Protein AF-0000000084787416 (afdb_homodimer)

Radius of gyration: 33.4 Å; Cα contacts (8 Å, |Δi|>4): 588; chains: 2; bounding box: 32×172×83 Å

Foldseek 3Di:
DPPPPPPPPPPPPPPPPPCVVPQDPLNVCVVLVAASQVAAPAFPDWDDDPQKIKTAHPAWFWDWFDDPNFIKIKIAGRIWIAGGHRPDGPPTDRMDMDGDPDDWDFDDWDDDDVDIDTHTDDDDDDDDSVSRNDHHYGD/DPPPPPPPPPPPPPPPPPPVVPQDPLNVCVVLVAASQVAAPAFPDWDDDPQKIKTAHPAWFWDWFDDPNFIKIKIAGRIWMAGGHRPDGPPTDRMDMDGDPDDWDFDDWDDDDVDIDTHTDDDDDDDDSVSRNDHHYGD

Secondary structure (DSSP, 8-state):
------------------------HHHHHHHTT--GGGS-S---EEEEETTEEEEE-SS-EEEEEEETTEEEEEEEEEEEEEEEETTEEEEEEEEEEEEEEEEEEEEEEEEETTEEEEEEPP-EEEEEGGGGSSPPPP-/------------------------HHHHHHHTT--GGGS-S---EEEEETTEEEEE-SS-EEEEEEETTEEEEEEEEEEEEEEEETTEEEEEEEEEEEEEEEEEEEEEEEEETTEEEEEEPP-EEEEEGGGGSSPPPP-

Sequence (278 aa):
MAIQHILLIAFVASILYDVSYATTAYDVLEQNNLPRGLLPQGVQSYKLHDGGLEVTLPNVCDFSVSVAGKQYKFRYGISVGGAIQSGSITQVYGVRVQVEFAWLRFNKVERAGDQLNLQLETSIVSFPVSAFAQSPKCNMAIQHILLIAFVASILYDVSYATTAYDVLEQNNLPRGLLPQGVQSYKLHDGGLEVTLPNVCDFSVSVAGKQYKFRYGISVGGAIQSGSITQVYGVRVQVEFAWLRFNKVERAGDQLNLQLETSIVSFPVSAFAQSPKCN

Organism: Brachypodium distachyon (NCBI:txid15368)

Structure (mmCIF, N/CA/C/O backbone):
data_AF-0000000084787416-model_v1
#
loop_
_entity.id
_entity.type
_entity.pdbx_description
1 polymer 'Uncharacterized protein'
#
loop_
_atom_site.group_PDB
_atom_site.id
_atom_site.type_symbol
_atom_site.label_atom_id
_atom_site.label_alt_id
_atom_site.label_comp_id
_atom_site.label_asym_id
_atom_site.label_entity_id
_atom_site.label_seq_id
_atom_site.pdbx_PDB_ins_code
_atom_site.Cartn_x
_atom_site.Cartn_y
_atom_site.Cartn_z
_atom_site.occupancy
_atom_site.B_iso_or_equiv
_atom_site.auth_seq_id
_atom_site.auth_comp_id
_atom_site.auth_asym_id
_atom_site.auth_atom_id
_atom_site.pdbx_PDB_model_num
ATOM 1 N N . MET A 1 1 ? -6.887 83 50.031 1 45.69 1 MET A N 1
ATOM 2 C CA . MET A 1 1 ? -7.617 82 49.312 1 45.69 1 MET A CA 1
ATOM 3 C C . MET A 1 1 ? -6.684 81.188 48.375 1 45.69 1 MET A C 1
ATOM 5 O O . MET A 1 1 ? -6.191 81.75 47.406 1 45.69 1 MET A O 1
ATOM 9 N N . ALA A 1 2 ? -5.793 80.312 49.031 1 54.41 2 ALA A N 1
ATOM 10 C CA . ALA A 1 2 ? -4.844 79.438 48.312 1 54.41 2 ALA A CA 1
ATOM 11 C C . ALA A 1 2 ? -5.551 78.562 47.281 1 54.41 2 ALA A C 1
ATOM 13 O O . ALA A 1 2 ? -6.555 77.938 47.594 1 54.41 2 ALA A O 1
ATOM 14 N N . ILE A 1 3 ? -5.426 78.875 45.938 1 59.78 3 ILE A N 1
ATOM 15 C CA . ILE A 1 3 ? -5.883 78.062 44.812 1 59.78 3 ILE A CA 1
ATOM 16 C C . ILE A 1 3 ? -5.148 76.75 44.781 1 59.78 3 ILE A C 1
ATOM 18 O O . ILE A 1 3 ? -3.926 76.688 44.625 1 59.78 3 ILE A O 1
ATOM 22 N N . GLN A 1 4 ? -5.504 75.75 45.562 1 66.44 4 GLN A N 1
ATOM 23 C CA . GLN A 1 4 ? -4.988 74.375 45.438 1 66.44 4 GLN A CA 1
ATOM 24 C C . GLN A 1 4 ? -5.242 73.812 44.031 1 66.44 4 GLN A C 1
ATOM 26 O O . GLN A 1 4 ? -6.387 73.75 43.562 1 66.44 4 GLN A O 1
ATOM 31 N N . HIS A 1 5 ? -4.242 73.875 43.094 1 64.81 5 HIS A N 1
ATOM 32 C CA . HIS A 1 5 ? -4.273 73.25 41.812 1 64.81 5 HIS A CA 1
ATOM 33 C C . HIS A 1 5 ? -4.426 71.75 41.938 1 64.81 5 HIS A C 1
ATOM 35 O O . HIS A 1 5 ? -3.572 71.062 42.562 1 64.81 5 HIS A O 1
ATOM 41 N N . ILE A 1 6 ? -5.645 71.188 41.969 1 61.56 6 ILE A N 1
ATOM 42 C CA . ILE A 1 6 ? -5.906 69.75 41.875 1 61.56 6 ILE A CA 1
ATOM 43 C C . ILE A 1 6 ? -5.406 69.25 40.531 1 61.56 6 ILE A C 1
ATOM 45 O O . ILE A 1 6 ? -5.898 69.625 39.469 1 61.56 6 ILE A O 1
ATOM 49 N N . LEU A 1 7 ? -4.148 68.812 40.469 1 59.03 7 LEU A N 1
ATOM 50 C CA . LEU A 1 7 ? -3.643 68.062 39.312 1 59.03 7 LEU A CA 1
ATOM 51 C C . LEU A 1 7 ? -4.414 66.75 39.094 1 59.03 7 LEU A C 1
ATOM 53 O O . LEU A 1 7 ? -4.398 65.875 39.969 1 59.03 7 LEU A O 1
ATOM 57 N N . LEU A 1 8 ? -5.426 66.75 38.188 1 59.56 8 LEU A N 1
ATOM 58 C CA . LEU A 1 8 ? -6.164 65.562 37.75 1 59.56 8 LEU A CA 1
ATOM 59 C C . LEU A 1 8 ? -5.258 64.625 36.969 1 59.56 8 LEU A C 1
ATOM 61 O O . LEU A 1 8 ? -4.812 64.938 35.844 1 59.56 8 LEU A O 1
ATOM 65 N N . ILE A 1 9 ? -4.594 63.719 37.625 1 58.56 9 ILE A N 1
ATOM 66 C CA . ILE A 1 9 ? -3.873 62.656 36.969 1 58.56 9 ILE A CA 1
ATOM 67 C C . ILE A 1 9 ? -4.867 61.719 36.281 1 58.56 9 ILE A C 1
ATOM 69 O O . ILE A 1 9 ? -5.684 61.094 36.938 1 58.56 9 ILE A O 1
ATOM 73 N N . ALA A 1 10 ? -5.129 61.875 34.938 1 57.09 10 ALA A N 1
ATOM 74 C CA . ALA A 1 10 ? -5.902 60.938 34.125 1 57.09 10 ALA A CA 1
ATOM 75 C C . ALA A 1 10 ? -5.199 59.594 34.031 1 57.09 10 ALA A C 1
ATOM 77 O O . ALA A 1 10 ? -4.113 59.5 33.469 1 57.09 10 ALA A O 1
ATOM 78 N N . PHE A 1 11 ? -5.461 58.625 34.938 1 55.34 11 PHE A N 1
ATOM 79 C CA . PHE A 1 11 ? -5.035 57.219 34.844 1 55.34 11 PHE A CA 1
ATOM 80 C C . PHE A 1 11 ? -5.516 56.594 33.531 1 55.34 11 PHE A C 1
ATOM 82 O O . PHE A 1 11 ? -6.711 56.375 33.344 1 55.34 11 PHE A O 1
ATOM 89 N N . VAL A 1 12 ? -4.727 56.719 32.406 1 53.91 12 VAL A N 1
ATOM 90 C CA . VAL A 1 12 ? -4.988 55.969 31.172 1 53.91 12 VAL A CA 1
ATOM 91 C C . VAL A 1 12 ? -4.832 54.469 31.422 1 53.91 12 VAL A C 1
ATOM 93 O O . VAL A 1 12 ? -3.727 54 31.672 1 53.91 12 VAL A O 1
ATOM 96 N N . ALA A 1 13 ? -5.816 53.719 31.906 1 52.72 13 ALA A N 1
ATOM 97 C CA . ALA A 1 13 ? -5.824 52.25 31.938 1 52.72 13 ALA A CA 1
ATOM 98 C C . ALA A 1 13 ? -5.527 51.656 30.562 1 52.72 13 ALA A C 1
ATOM 100 O O . ALA A 1 13 ? -6.297 51.844 29.609 1 52.72 13 ALA A O 1
ATOM 101 N N . SER A 1 14 ? -4.27 51.375 30.25 1 52 14 SER A N 1
ATOM 102 C CA . SER A 1 14 ? -3.916 50.562 29.078 1 52 14 SER A CA 1
ATOM 103 C C . SER A 1 14 ? -4.645 49.219 29.094 1 52 14 SER A C 1
ATOM 105 O O . SER A 1 14 ? -4.43 48.406 30 1 52 14 SER A O 1
ATOM 107 N N . ILE A 1 15 ? -5.824 49.094 28.562 1 49.97 15 ILE A N 1
ATOM 108 C CA . ILE A 1 15 ? -6.418 47.781 28.281 1 49.97 15 ILE A CA 1
ATOM 109 C C . ILE A 1 15 ? -5.438 46.938 27.469 1 49.97 15 ILE A C 1
ATOM 111 O O . ILE A 1 15 ? -5.168 47.219 26.312 1 49.97 15 ILE A O 1
ATOM 115 N N . LEU A 1 16 ? -4.418 46.281 28.141 1 43.5 16 LEU A N 1
ATOM 116 C CA . LEU A 1 16 ? -3.729 45.188 27.484 1 43.5 16 LEU A CA 1
ATOM 117 C C . LEU A 1 16 ? -4.723 44.156 26.969 1 43.5 16 LEU A C 1
ATOM 119 O O . LEU A 1 16 ? -5.426 43.5 27.75 1 43.5 16 LEU A O 1
ATOM 123 N N . TYR A 1 17 ? -5.344 44.406 25.828 1 42.72 17 TYR A N 1
ATOM 124 C CA . TYR A 1 17 ? -6.02 43.312 25.156 1 42.72 17 TYR A CA 1
ATOM 125 C C . TYR A 1 17 ? -5.109 42.094 25.031 1 42.72 17 TYR A C 1
ATOM 127 O O . TYR A 1 17 ? -4.039 42.156 24.422 1 42.72 17 TYR A O 1
ATOM 135 N N . ASP A 1 18 ? -5.008 41.25 26.047 1 40.59 18 ASP A N 1
ATOM 136 C CA . ASP A 1 18 ? -4.43 39.938 25.812 1 40.59 18 ASP A CA 1
ATOM 137 C C . ASP A 1 18 ? -4.98 39.312 24.516 1 40.59 18 ASP A C 1
ATOM 139 O O . ASP A 1 18 ? -6.168 39 24.438 1 40.59 18 ASP A O 1
ATOM 143 N N . VAL A 1 19 ? -4.633 39.719 23.375 1 45.53 19 VAL A N 1
ATOM 144 C CA . VAL A 1 19 ? -4.922 38.938 22.172 1 45.53 19 VAL A CA 1
ATOM 145 C C . VAL A 1 19 ? -4.629 37.469 22.438 1 45.53 19 VAL A C 1
ATOM 147 O O . VAL A 1 19 ? -3.469 37.062 22.531 1 45.53 19 VAL A O 1
ATOM 150 N N . SER A 1 20 ? -5.164 36.781 23.375 1 46.66 20 SER A N 1
ATOM 151 C CA . SER A 1 20 ? -5.074 35.344 23.453 1 46.66 20 SER A CA 1
ATOM 152 C C . SER A 1 20 ? -5.094 34.719 22.062 1 46.66 20 SER A C 1
ATOM 154 O O . SER A 1 20 ? -6.102 34.781 21.359 1 46.66 20 SER A O 1
ATOM 156 N N . TYR A 1 21 ? -4.125 34.906 21.219 1 53.25 21 TYR A N 1
ATOM 157 C CA . TYR A 1 21 ? -4.035 34.281 19.906 1 53.25 21 TYR A CA 1
ATOM 158 C C . TYR A 1 21 ? -4.527 32.844 19.969 1 53.25 21 TYR A C 1
ATOM 160 O O . TYR A 1 21 ? -3.996 32 20.719 1 53.25 21 TYR A O 1
ATOM 168 N N . ALA A 1 22 ? -5.793 32.625 19.797 1 69.44 22 ALA A N 1
ATOM 169 C CA . ALA A 1 22 ? -6.43 31.297 19.844 1 69.44 22 ALA A CA 1
ATOM 170 C C . ALA A 1 22 ? -5.625 30.266 19.047 1 69.44 22 ALA A C 1
ATOM 172 O O . ALA A 1 22 ? -5.262 30.516 17.891 1 69.44 22 ALA A O 1
ATOM 173 N N . THR A 1 23 ? -4.848 29.453 19.719 1 90.56 23 THR A N 1
ATOM 174 C CA . THR A 1 23 ? -4.09 28.344 19.172 1 90.56 23 THR A CA 1
ATOM 175 C C . THR A 1 23 ? -4.871 27.641 18.062 1 90.56 23 THR A C 1
ATOM 177 O O . THR A 1 23 ? -6.078 27.438 18.188 1 90.56 23 THR A O 1
ATOM 180 N N . THR A 1 24 ? -4.277 27.609 16.828 1 96.12 24 THR A N 1
ATOM 181 C CA . THR A 1 24 ? -4.91 26.953 15.695 1 96.12 24 THR A CA 1
ATOM 182 C C . THR A 1 24 ? -4.441 25.5 15.594 1 96.12 24 THR A C 1
ATOM 184 O O . THR A 1 24 ? -3.498 25.094 16.281 1 96.12 24 THR A O 1
ATOM 187 N N . ALA A 1 25 ? -5.09 24.75 14.812 1 97.69 25 ALA A N 1
ATOM 188 C CA . ALA A 1 25 ? -4.668 23.375 14.555 1 97.69 25 ALA A CA 1
ATOM 189 C C . ALA A 1 25 ? -3.256 23.328 13.984 1 97.69 25 ALA A C 1
ATOM 191 O O . ALA A 1 25 ? -2.488 22.406 14.266 1 97.69 25 ALA A O 1
ATOM 192 N N . TYR A 1 26 ? -2.889 24.328 13.195 1 98.44 26 TYR A N 1
ATOM 193 C CA . TYR A 1 26 ? -1.555 24.438 12.617 1 98.44 26 TYR A CA 1
ATOM 194 C C . TYR A 1 26 ? -0.505 24.656 13.711 1 98.44 26 TYR A C 1
ATOM 196 O O . TYR A 1 26 ? 0.573 24.047 13.656 1 98.44 26 TYR A O 1
ATOM 204 N N . ASP A 1 27 ? -0.886 25.5 14.641 1 97.69 27 ASP A N 1
ATOM 205 C CA . ASP A 1 27 ? 0.009 25.719 15.773 1 97.69 27 ASP A CA 1
ATOM 206 C C . ASP A 1 27 ? 0.214 24.422 16.578 1 97.69 27 ASP A C 1
ATOM 208 O O . ASP A 1 27 ? 1.32 24.156 17.047 1 97.69 27 ASP A O 1
ATOM 212 N N . VAL A 1 28 ? -0.894 23.719 16.719 1 97.56 28 VAL A N 1
ATOM 213 C CA . VAL A 1 28 ? -0.82 22.469 17.469 1 97.56 28 VAL A CA 1
ATOM 214 C C . VAL A 1 28 ? 0.179 21.531 16.797 1 97.56 28 VAL A C 1
ATOM 216 O O . VAL A 1 28 ? 1.002 20.906 17.469 1 97.56 28 VAL A O 1
ATOM 219 N N . LEU A 1 29 ? 0.169 21.375 15.477 1 98.44 29 LEU A N 1
ATOM 220 C CA . LEU A 1 29 ? 1.125 20.547 14.75 1 98.44 29 LEU A CA 1
ATOM 221 C C . LEU A 1 29 ? 2.557 20.984 15.039 1 98.44 29 LEU A C 1
ATOM 223 O O . LEU A 1 29 ? 3.4 20.172 15.406 1 98.44 29 LEU A O 1
ATOM 227 N N . GLU A 1 30 ? 2.771 22.281 14.93 1 98.25 30 GLU A N 1
ATOM 228 C CA . GLU A 1 30 ? 4.129 22.797 15.078 1 98.25 30 GLU A CA 1
ATOM 229 C C . GLU A 1 30 ? 4.633 22.625 16.5 1 98.25 30 GLU A C 1
ATOM 231 O O . GLU A 1 30 ? 5.805 22.312 16.719 1 98.25 30 GLU A O 1
ATOM 236 N N . GLN A 1 31 ? 3.734 22.844 17.406 1 97.12 31 GLN A N 1
ATOM 237 C CA . GLN A 1 31 ? 4.094 22.672 18.812 1 97.12 31 GLN A CA 1
ATOM 238 C C . GLN A 1 31 ? 4.461 21.219 19.109 1 97.12 31 GLN A C 1
ATOM 240 O O . GLN A 1 31 ? 5.188 20.922 20.062 1 97.12 31 GLN A O 1
ATOM 245 N N . ASN A 1 32 ? 3.924 20.359 18.312 1 97.94 32 ASN A N 1
ATOM 246 C CA . ASN A 1 32 ? 4.238 18.953 18.453 1 97.94 32 ASN A CA 1
ATOM 247 C C . ASN A 1 32 ? 5.289 18.5 17.453 1 97.94 32 ASN A C 1
ATOM 249 O O . ASN A 1 32 ? 5.348 17.312 17.094 1 97.94 32 ASN A O 1
ATOM 253 N N . ASN A 1 33 ? 6.039 19.391 16.922 1 98.5 33 ASN A N 1
ATOM 254 C CA . ASN A 1 33 ? 7.184 19.1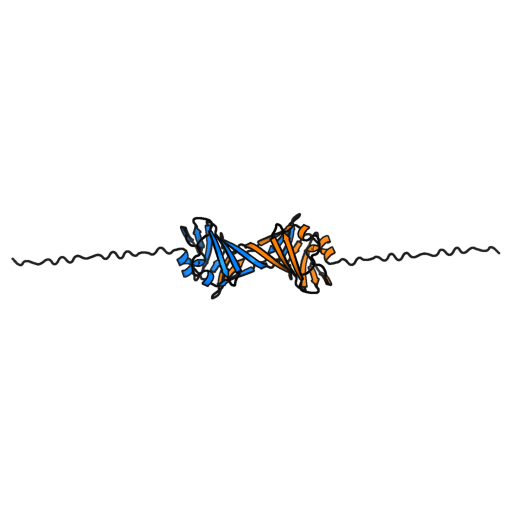41 16.047 1 98.5 33 ASN A CA 1
ATOM 255 C C . ASN A 1 33 ? 6.75 18.484 14.734 1 98.5 33 ASN A C 1
ATOM 257 O O . ASN A 1 33 ? 7.465 17.625 14.203 1 98.5 33 ASN A O 1
ATOM 261 N N . LEU A 1 34 ? 5.609 18.797 14.328 1 98.75 34 LEU A N 1
ATOM 262 C CA . LEU A 1 34 ? 5.082 18.406 13.023 1 98.75 34 LEU A CA 1
ATOM 263 C C . LEU A 1 34 ? 4.848 19.625 12.141 1 98.75 34 LEU A C 1
ATOM 265 O O . LEU A 1 34 ? 4.508 20.703 12.633 1 98.75 34 LEU A O 1
ATOM 269 N N . PRO A 1 35 ? 5.09 19.422 10.883 1 98.75 35 PRO A N 1
ATOM 270 C CA . PRO A 1 35 ? 4.914 20.594 10.023 1 98.75 35 PRO A CA 1
ATOM 271 C C . PRO A 1 35 ? 3.447 20.984 9.844 1 98.75 35 PRO A C 1
ATOM 273 O O . PRO A 1 35 ? 2.582 20.109 9.75 1 98.75 35 PRO A O 1
ATOM 276 N N . ARG A 1 36 ? 3.195 22.266 9.742 1 98.5 36 ARG A N 1
ATOM 277 C CA . ARG A 1 36 ? 1.832 22.766 9.617 1 98.5 36 ARG A CA 1
ATOM 278 C C . ARG A 1 36 ? 1.179 22.281 8.336 1 98.5 36 ARG A C 1
ATOM 280 O O . ARG A 1 36 ? -0.045 22.141 8.258 1 98.5 36 ARG A O 1
ATOM 287 N N . GLY A 1 37 ? 2.012 21.906 7.328 1 98.56 37 GLY A N 1
ATOM 288 C CA . GLY A 1 37 ? 1.526 21.516 6.012 1 98.56 37 GLY A CA 1
ATOM 289 C C . GLY A 1 37 ? 0.903 20.125 5.992 1 98.56 37 GLY A C 1
ATOM 290 O O . GLY A 1 37 ? 0.374 19.703 4.965 1 98.56 37 GLY A O 1
ATOM 291 N N . LEU A 1 38 ? 0.907 19.469 7.137 1 98.75 38 LEU A N 1
ATOM 292 C CA . LEU A 1 38 ? 0.151 18.219 7.246 1 98.75 38 LEU A CA 1
ATOM 293 C C . LEU A 1 38 ? -1.346 18.484 7.121 1 98.75 38 LEU A C 1
ATOM 295 O O . LEU A 1 38 ? -2.115 17.578 6.801 1 98.75 38 LEU A O 1
ATOM 299 N N . LEU A 1 39 ? -1.723 19.688 7.414 1 98.75 39 LEU A N 1
ATOM 300 C CA . LEU A 1 39 ? -3.113 20.094 7.23 1 98.75 39 LEU A CA 1
ATOM 301 C C . LEU A 1 39 ? -3.244 21.109 6.102 1 98.75 39 LEU A C 1
ATOM 303 O O . LEU A 1 39 ? -2.418 22.016 5.977 1 98.75 39 LEU A O 1
ATOM 307 N N . PRO A 1 40 ? -4.262 20.859 5.289 1 98.56 40 PRO A N 1
ATOM 308 C CA . PRO A 1 40 ? -4.5 21.891 4.27 1 98.56 40 PRO A CA 1
ATOM 309 C C . PRO A 1 40 ? -5.027 23.188 4.855 1 98.56 40 PRO A C 1
ATOM 311 O O . PRO A 1 40 ? -5.438 23.234 6.016 1 98.56 40 PRO A O 1
ATOM 314 N N . GLN A 1 41 ? -4.938 24.219 4.004 1 98.19 41 GLN A N 1
ATOM 315 C CA . GLN A 1 41 ? -5.527 25.5 4.398 1 98.19 41 GLN A CA 1
ATOM 316 C C . GLN A 1 41 ? -7.035 25.375 4.59 1 98.19 41 GLN A C 1
ATOM 318 O O . GLN A 1 41 ? -7.668 24.484 4.016 1 98.19 41 GLN A O 1
ATOM 323 N N . GLY A 1 42 ? -7.562 26.203 5.4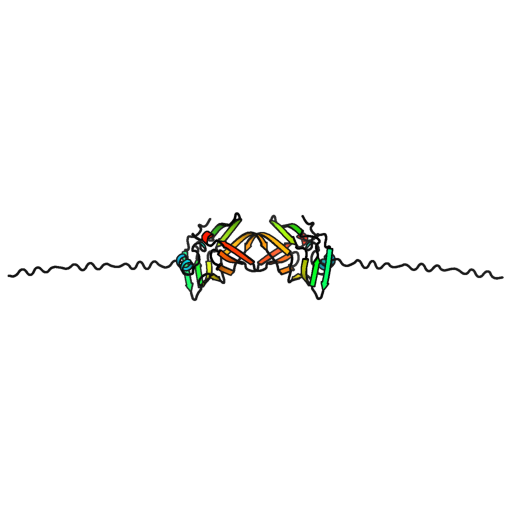77 1 96.94 42 GLY A N 1
ATOM 324 C CA . GLY A 1 42 ? -9.008 26.344 5.531 1 96.94 42 GLY A CA 1
ATOM 325 C C . GLY A 1 42 ? -9.648 25.516 6.629 1 96.94 42 GLY A C 1
ATOM 326 O O . GLY A 1 42 ? -10.859 25.266 6.605 1 96.94 42 GLY A O 1
ATOM 327 N N . VAL A 1 43 ? -8.883 25.078 7.547 1 97.94 43 VAL A N 1
ATOM 328 C CA . VAL A 1 43 ? -9.445 24.359 8.68 1 97.94 43 VAL A CA 1
ATOM 329 C C . VAL A 1 43 ? -10.57 25.172 9.312 1 97.94 43 VAL A C 1
ATOM 331 O O . VAL A 1 43 ? -10.375 26.344 9.656 1 97.94 43 VAL A O 1
ATOM 334 N N . GLN A 1 44 ? -11.688 24.547 9.453 1 97.62 44 GLN A N 1
ATOM 335 C CA . GLN A 1 44 ? -12.859 25.219 10.008 1 97.62 44 GLN A CA 1
ATOM 336 C C . GLN A 1 44 ? -12.836 25.188 11.531 1 97.62 44 GLN A C 1
ATOM 338 O O . GLN A 1 44 ? -13.164 26.172 12.188 1 97.62 44 GLN A O 1
ATOM 343 N N . SER A 1 45 ? -12.508 24.062 12.07 1 97.5 45 SER A N 1
ATOM 344 C CA . SER A 1 45 ? -12.422 23.922 13.523 1 97.5 45 SER A CA 1
ATOM 345 C C . SER A 1 45 ? -11.539 22.734 13.906 1 97.5 45 SER A C 1
ATOM 347 O O . SER A 1 45 ? -11.188 21.922 13.062 1 97.5 45 SER A O 1
ATOM 349 N N . TYR A 1 46 ? -11.141 22.734 15.18 1 98 46 TYR A N 1
ATOM 350 C CA . TYR A 1 46 ? -10.422 21.594 15.711 1 98 46 TYR A CA 1
ATOM 351 C C . TYR A 1 46 ? -10.75 21.375 17.188 1 98 46 TYR A C 1
ATOM 353 O O . TYR A 1 46 ? -11.188 22.297 17.875 1 98 46 TYR A O 1
ATOM 361 N N . LYS A 1 47 ? -10.5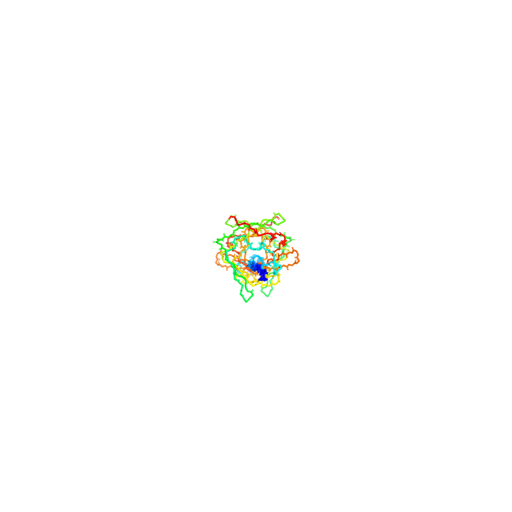62 20.125 17.562 1 97.06 47 LYS A N 1
ATOM 362 C CA . LYS A 1 47 ? -10.68 19.719 18.969 1 97.06 47 LYS A CA 1
ATOM 363 C C . LYS A 1 47 ? -9.438 18.969 19.422 1 97.06 47 LYS A C 1
ATOM 365 O O . LYS A 1 47 ? -8.891 18.156 18.688 1 97.06 47 LYS A O 1
ATOM 370 N N . LEU A 1 48 ? -9.016 19.359 20.625 1 95.12 48 LEU A N 1
ATOM 371 C CA . LEU A 1 48 ? -7.961 18.625 21.312 1 95.12 48 LEU A CA 1
ATOM 372 C C . LEU A 1 48 ? -8.5 17.938 22.562 1 95.12 48 LEU A C 1
ATOM 374 O O . LEU A 1 48 ? -9.039 18.594 23.453 1 95.12 48 LEU A O 1
ATOM 378 N N . HIS A 1 49 ? -8.516 16.672 22.438 1 87.56 49 HIS A N 1
ATOM 379 C CA . HIS A 1 49 ? -9 15.961 23.625 1 87.56 49 HIS A CA 1
ATOM 380 C C . HIS A 1 49 ? -8.148 14.727 23.906 1 87.56 49 HIS A C 1
ATOM 382 O O . HIS A 1 49 ? -7.996 13.859 23.047 1 87.56 49 HIS A O 1
ATOM 388 N N . ASP A 1 50 ? -7.715 14.602 25.312 1 88.81 50 ASP A N 1
ATOM 389 C CA . ASP A 1 50 ? -7.016 13.43 25.812 1 88.81 50 ASP A CA 1
ATOM 390 C C . ASP A 1 50 ? -6.035 12.883 24.781 1 88.81 50 ASP A C 1
ATOM 392 O O . ASP A 1 50 ? -6.094 11.703 24.422 1 88.81 50 ASP A O 1
ATOM 396 N N . GLY A 1 51 ? -5.277 13.75 24.219 1 88.62 51 GLY A N 1
ATOM 397 C CA . GLY A 1 51 ? -4.211 13.336 23.328 1 88.62 51 GLY A CA 1
ATOM 398 C C . GLY A 1 51 ? -4.656 13.219 21.875 1 88.62 51 GLY A C 1
ATOM 399 O O . GLY A 1 51 ? -3.85 12.914 21 1 88.62 51 GLY A O 1
ATOM 400 N N . GLY A 1 52 ? -5.922 13.461 21.594 1 96.69 52 GLY A N 1
ATOM 401 C CA . GLY A 1 52 ? -6.457 13.375 20.25 1 96.69 52 GLY A CA 1
ATOM 402 C C . GLY A 1 52 ? -6.609 14.734 19.594 1 96.69 52 GLY A C 1
ATOM 403 O O . GLY A 1 52 ? -6.957 15.719 20.25 1 96.69 52 GLY A O 1
ATOM 404 N N . LEU A 1 53 ? -6.227 14.82 18.359 1 98.19 53 LEU A N 1
ATOM 405 C CA . LEU A 1 53 ? -6.492 15.977 17.516 1 98.19 53 LEU A CA 1
ATOM 406 C C . LEU A 1 53 ? -7.527 15.648 16.438 1 98.19 53 LEU A C 1
ATOM 408 O O . LEU A 1 53 ? -7.352 14.695 15.672 1 98.19 53 LEU A O 1
ATOM 412 N N . GLU A 1 54 ? -8.609 16.359 16.438 1 98.5 54 GLU A N 1
ATOM 413 C CA . GLU A 1 54 ? -9.633 16.234 15.406 1 98.5 54 GLU A CA 1
ATOM 414 C C . GLU A 1 54 ? -9.852 17.562 14.688 1 98.5 54 GLU A C 1
ATOM 416 O O . GLU A 1 54 ? -10.023 18.609 15.32 1 98.5 54 GLU A O 1
ATOM 421 N N . VAL A 1 55 ? -9.828 17.484 13.422 1 98.56 55 VAL A N 1
ATOM 422 C CA . VAL A 1 55 ? -9.938 18.703 12.602 1 98.56 55 VAL A CA 1
ATOM 423 C C . VAL A 1 55 ? -11.125 18.578 11.656 1 98.56 55 VAL A C 1
ATOM 425 O O . VAL A 1 55 ? -11.367 17.5 11.078 1 98.56 55 VAL A O 1
ATOM 428 N N . THR A 1 56 ? -11.93 19.641 11.516 1 98.56 56 THR A N 1
ATOM 429 C CA . THR A 1 56 ? -13.023 19.703 10.562 1 98.56 56 THR A CA 1
ATOM 430 C C . THR A 1 56 ? -12.68 20.641 9.398 1 98.56 56 THR A C 1
ATOM 432 O O . THR A 1 56 ? -12.297 21.781 9.617 1 98.56 56 THR A O 1
ATOM 435 N N . LEU A 1 57 ? -12.773 20.062 8.227 1 98.38 57 LEU A N 1
ATOM 436 C CA . LEU A 1 57 ? -12.609 20.844 7 1 98.38 57 LEU A CA 1
ATOM 437 C C . LEU A 1 57 ? -13.961 21.172 6.375 1 98.38 57 LEU A C 1
ATOM 439 O O . LEU A 1 57 ? -14.945 20.484 6.629 1 98.38 57 LEU A O 1
ATOM 443 N N . PRO A 1 58 ? -13.93 22.312 5.645 1 97.12 58 PRO A N 1
ATOM 444 C CA . PRO A 1 58 ? -15.227 22.688 5.086 1 97.12 58 PRO A CA 1
ATOM 445 C C . PRO A 1 58 ? -15.711 21.734 3.996 1 97.12 58 PRO A C 1
ATOM 447 O O . PRO A 1 58 ? -16.922 21.578 3.805 1 97.12 58 PRO A O 1
ATOM 450 N N . ASN A 1 59 ? -14.836 21.125 3.215 1 97.81 59 ASN A N 1
ATOM 451 C CA . ASN A 1 59 ? -15.078 20.172 2.135 1 97.81 59 ASN A CA 1
ATOM 452 C C . ASN A 1 59 ? -13.938 19.172 2.014 1 97.81 59 ASN A C 1
ATOM 454 O O . ASN A 1 59 ? -12.898 19.328 2.652 1 97.81 59 ASN A O 1
ATOM 458 N N . VAL A 1 60 ? -14.234 18.125 1.271 1 98.5 60 VAL A N 1
ATOM 459 C CA . VAL A 1 60 ? -13.141 17.234 0.891 1 98.5 60 VAL A CA 1
ATOM 460 C C . VAL A 1 60 ? -12.055 18.031 0.172 1 98.5 60 VAL A C 1
ATOM 462 O O . VAL A 1 60 ? -12.352 18.891 -0.656 1 98.5 60 VAL A O 1
ATOM 465 N N . CYS A 1 61 ? -10.836 17.75 0.562 1 98.31 61 CYS A N 1
ATOM 466 C CA . CYS A 1 61 ? -9.695 18.5 0.036 1 98.31 61 CYS A CA 1
ATOM 467 C C . CYS A 1 61 ? -8.695 17.578 -0.642 1 98.31 61 CYS A C 1
ATOM 469 O O . CYS A 1 61 ? -8.242 16.609 -0.043 1 98.31 61 CYS A O 1
ATOM 471 N N . ASP A 1 62 ? -8.367 17.891 -1.878 1 98.12 62 ASP A N 1
ATOM 472 C CA . ASP A 1 62 ? -7.305 17.188 -2.607 1 98.12 62 ASP A CA 1
ATOM 473 C C . ASP A 1 62 ? -6.148 18.141 -2.924 1 98.12 62 ASP A C 1
ATOM 475 O O . ASP A 1 62 ? -6.367 19.297 -3.287 1 98.12 62 ASP A O 1
ATOM 479 N N . PHE A 1 63 ? -4.984 17.641 -2.727 1 97.62 63 PHE A N 1
ATOM 480 C CA . PHE A 1 63 ? -3.814 18.391 -3.186 1 97.62 63 PHE A CA 1
ATOM 481 C C . PHE A 1 63 ? -2.686 17.438 -3.562 1 97.62 63 PHE A C 1
ATOM 483 O O . PHE A 1 63 ? -2.744 16.234 -3.26 1 97.62 63 PHE A O 1
ATOM 490 N N . SER A 1 64 ? -1.658 17.953 -4.215 1 95.38 64 SER A N 1
ATOM 491 C CA . SER A 1 64 ? -0.531 17.141 -4.656 1 95.38 64 SER A CA 1
ATOM 492 C C . SER A 1 64 ? 0.784 17.656 -4.086 1 95.38 64 SER A C 1
ATOM 494 O O . SER A 1 64 ? 0.943 18.859 -3.877 1 95.38 64 SER A O 1
ATOM 496 N N . VAL A 1 65 ? 1.562 16.719 -3.75 1 93.62 65 VAL A N 1
ATOM 497 C CA . VAL A 1 65 ? 2.938 17.016 -3.355 1 93.62 65 VAL A CA 1
ATOM 498 C C . VAL A 1 65 ? 3.904 16.312 -4.309 1 93.62 65 VAL A C 1
ATOM 500 O O . VAL A 1 65 ? 3.709 15.148 -4.66 1 93.62 65 VAL A O 1
ATOM 503 N N . SER A 1 66 ? 4.906 17.109 -4.773 1 90.31 66 SER A N 1
ATOM 504 C CA . SER A 1 66 ? 5.922 16.531 -5.648 1 90.31 66 SER A CA 1
ATOM 505 C C . SER A 1 66 ? 7.223 16.266 -4.891 1 90.31 66 SER A C 1
ATOM 507 O O . SER A 1 66 ? 7.773 17.172 -4.266 1 90.31 66 SER A O 1
ATOM 509 N N . VAL A 1 67 ? 7.59 15.055 -4.875 1 89 67 VAL A N 1
ATOM 510 C CA . VAL A 1 67 ? 8.844 14.68 -4.227 1 89 67 VAL A CA 1
ATOM 511 C C . VAL A 1 67 ? 9.688 13.844 -5.184 1 89 67 VAL A C 1
ATOM 513 O O . VAL A 1 67 ? 9.266 12.773 -5.625 1 89 67 VAL A O 1
ATOM 516 N N . ALA A 1 68 ? 10.906 14.297 -5.449 1 87.44 68 ALA A N 1
ATOM 517 C CA . ALA A 1 68 ? 11.875 13.578 -6.273 1 87.44 68 ALA A CA 1
ATOM 518 C C . ALA A 1 68 ? 11.258 13.18 -7.609 1 87.44 68 ALA A C 1
ATOM 520 O O . ALA A 1 68 ? 11.398 12.031 -8.039 1 87.44 68 ALA A O 1
ATOM 521 N N . GLY A 1 69 ? 10.469 14.008 -8.172 1 87.25 69 GLY A N 1
ATOM 522 C CA . GLY A 1 69 ? 9.93 13.773 -9.5 1 87.25 69 GLY A CA 1
ATOM 523 C C . GLY A 1 69 ? 8.648 12.961 -9.492 1 87.25 69 GLY A C 1
ATOM 524 O O . GLY A 1 69 ? 8.07 12.695 -10.547 1 87.25 69 GLY A O 1
ATOM 525 N N . LYS A 1 70 ? 8.211 12.539 -8.336 1 88.06 70 LYS A N 1
ATOM 526 C CA . LYS A 1 70 ? 6.965 11.781 -8.195 1 88.06 70 LYS A CA 1
ATOM 527 C C . LYS A 1 70 ? 5.863 12.656 -7.598 1 88.06 70 LYS A C 1
ATOM 529 O O . LYS A 1 70 ? 6.129 13.508 -6.746 1 88.06 70 LYS A O 1
ATOM 534 N N . GLN A 1 71 ? 4.684 12.438 -8.148 1 90.19 71 GLN A N 1
ATOM 535 C CA . GLN A 1 71 ? 3.537 13.172 -7.625 1 90.19 71 GLN A CA 1
ATOM 536 C C . GLN A 1 71 ? 2.729 12.312 -6.66 1 90.19 71 GLN A C 1
ATOM 538 O O . GLN A 1 71 ? 2.426 11.148 -6.957 1 90.19 71 GLN A O 1
ATOM 543 N N . TYR A 1 72 ? 2.467 12.82 -5.496 1 94 72 TYR A N 1
ATOM 544 C CA . TYR A 1 72 ? 1.58 12.211 -4.508 1 94 72 TYR A CA 1
ATOM 545 C C . TYR A 1 72 ? 0.336 13.07 -4.297 1 94 72 TYR A C 1
ATOM 547 O O . TYR A 1 72 ? 0.435 14.281 -4.086 1 94 72 TYR A O 1
ATOM 555 N N . LYS A 1 73 ? -0.744 12.414 -4.41 1 96.5 73 LYS A N 1
ATOM 556 C CA . LYS A 1 73 ? -1.992 13.117 -4.133 1 96.5 73 LYS A CA 1
ATOM 557 C C . LYS A 1 73 ? -2.535 12.75 -2.756 1 96.5 73 LYS A C 1
ATOM 559 O O . LYS A 1 73 ? -2.551 11.57 -2.385 1 96.5 73 LYS A O 1
ATOM 564 N N . PHE A 1 74 ? -2.871 13.742 -2.055 1 98.06 74 PHE A N 1
ATOM 565 C CA . PHE A 1 74 ? -3.496 13.555 -0.752 1 98.06 74 PHE A CA 1
ATOM 566 C C . PHE A 1 74 ? -4.965 13.961 -0.792 1 98.06 74 PHE A C 1
ATOM 568 O O . PHE A 1 74 ? -5.316 14.977 -1.39 1 98.06 74 PHE A O 1
ATOM 575 N N . ARG A 1 75 ? -5.758 13.141 -0.136 1 98.69 75 ARG A N 1
ATOM 576 C CA . ARG A 1 75 ? -7.176 13.445 0.012 1 98.69 75 ARG A CA 1
ATOM 577 C C . ARG A 1 75 ? -7.574 13.492 1.483 1 98.69 75 ARG A C 1
ATOM 579 O O . ARG A 1 75 ? -7.332 12.539 2.229 1 98.69 75 ARG A O 1
ATOM 586 N N . TYR A 1 76 ? -8.133 14.586 1.775 1 98.75 76 TYR A N 1
ATOM 587 C CA . TYR A 1 76 ? -8.656 14.797 3.121 1 98.75 76 TYR A CA 1
ATOM 588 C C . TYR A 1 76 ? -10.18 14.836 3.115 1 98.75 76 TYR A C 1
ATOM 590 O O . TYR A 1 76 ? -10.781 15.586 2.348 1 98.75 76 TYR A O 1
ATOM 598 N N . GLY A 1 77 ? -10.734 13.992 3.945 1 98.69 77 GLY A N 1
ATOM 599 C CA . GLY A 1 77 ? -12.164 14.133 4.188 1 98.69 77 GLY A CA 1
ATOM 600 C C . GLY A 1 77 ? -12.508 15.328 5.059 1 98.69 77 GLY A C 1
ATOM 601 O O . GLY A 1 77 ? -11.625 16.094 5.453 1 98.69 77 GLY A O 1
ATOM 602 N N . ILE A 1 78 ? -13.758 15.453 5.312 1 98.62 78 ILE A N 1
ATOM 603 C CA . ILE A 1 78 ? -14.273 16.562 6.102 1 98.62 78 ILE A CA 1
ATOM 604 C C . ILE A 1 78 ? -13.766 16.453 7.539 1 98.62 78 ILE A C 1
ATOM 606 O O . ILE A 1 78 ? -13.414 17.469 8.156 1 98.62 78 ILE A O 1
ATOM 610 N N . SER A 1 79 ? -13.812 15.273 8.039 1 98.5 79 SER A N 1
ATOM 611 C CA . SER A 1 79 ? -13.297 15.023 9.383 1 98.5 79 SER A CA 1
ATOM 612 C C . SER A 1 79 ? -11.984 14.25 9.336 1 98.5 79 SER A C 1
ATOM 614 O O . SER A 1 79 ? -11.922 13.148 8.789 1 98.5 79 SER A O 1
ATOM 616 N N . VAL A 1 80 ? -10.945 14.859 9.93 1 98.62 80 VAL A N 1
ATOM 617 C CA . VAL A 1 80 ? -9.609 14.266 9.938 1 98.62 80 VAL A CA 1
ATOM 618 C C . VAL A 1 80 ? -9.039 14.305 11.352 1 98.62 80 VAL A C 1
ATOM 620 O O . VAL A 1 80 ? -9.312 15.234 12.109 1 98.62 80 VAL A O 1
ATOM 623 N N . GLY A 1 81 ? -8.219 13.258 11.695 1 98.38 81 GLY A N 1
ATOM 624 C CA . GLY A 1 81 ? -7.672 13.312 13.039 1 98.38 81 GLY A CA 1
ATOM 625 C C . GLY A 1 81 ? -6.758 12.141 13.359 1 98.38 81 GLY A C 1
ATOM 626 O O . GLY A 1 81 ? -6.34 11.406 12.461 1 98.38 81 GLY A O 1
ATOM 627 N N . GLY A 1 82 ? -6.398 12.07 14.672 1 98.69 82 GLY A N 1
ATOM 628 C CA . GLY A 1 82 ? -5.535 11.047 15.242 1 98.69 82 GLY A CA 1
ATOM 629 C C . GLY A 1 82 ? -5.039 11.391 16.625 1 98.69 82 GLY A C 1
ATOM 630 O O . GLY A 1 82 ? -5.418 12.422 17.188 1 98.69 82 GLY A O 1
ATOM 631 N N . ALA A 1 83 ? -4.297 10.516 17.156 1 98.69 83 ALA A N 1
ATOM 632 C CA . ALA A 1 83 ? -3.611 10.781 18.422 1 98.69 83 ALA A CA 1
ATOM 633 C C . ALA A 1 83 ? -2.281 11.484 18.188 1 98.69 83 ALA A C 1
ATOM 635 O O . ALA A 1 83 ? -1.416 10.977 17.469 1 98.69 83 ALA A O 1
ATOM 636 N N . ILE A 1 84 ? -2.146 12.633 18.781 1 98.31 84 ILE A N 1
ATOM 637 C CA . ILE A 1 84 ? -0.978 13.453 18.469 1 98.31 84 ILE A CA 1
ATOM 638 C C . ILE A 1 84 ? -0.043 13.492 19.672 1 98.31 84 ILE A C 1
ATOM 640 O O . ILE A 1 84 ? -0.493 13.656 20.812 1 98.31 84 ILE A O 1
ATOM 644 N N . GLN A 1 85 ? 1.139 13.258 19.453 1 97.94 85 GLN A N 1
ATOM 645 C CA . GLN A 1 85 ? 2.236 13.477 20.375 1 97.94 85 GLN A CA 1
ATOM 646 C C . GLN A 1 85 ? 3.439 14.102 19.688 1 97.94 85 GLN A C 1
ATOM 648 O O . GLN A 1 85 ? 3.412 14.328 18.469 1 97.94 85 GLN A O 1
ATOM 653 N N . SER A 1 86 ? 4.414 14.422 20.438 1 97.94 86 SER A N 1
ATOM 654 C CA . SER A 1 86 ? 5.574 15.07 19.844 1 97.94 86 SER A CA 1
ATOM 655 C C . SER A 1 86 ? 6.176 14.211 18.734 1 97.94 86 SER A C 1
ATOM 657 O O . SER A 1 86 ? 6.555 13.062 18.969 1 97.94 86 SER A O 1
ATOM 659 N N . GLY A 1 87 ? 6.113 14.664 17.578 1 98.56 87 GLY A N 1
ATOM 660 C CA . GLY A 1 87 ? 6.773 14.07 16.422 1 98.56 87 GLY A CA 1
ATOM 661 C C . GLY A 1 87 ? 5.926 13.023 15.719 1 98.56 87 GLY A C 1
ATOM 662 O O . GLY A 1 87 ? 6.391 12.367 14.789 1 98.56 87 GLY A O 1
ATOM 663 N N . SER A 1 88 ? 4.707 12.891 16.156 1 98.75 88 SER A N 1
ATOM 664 C CA . SER A 1 88 ? 3.982 11.797 15.516 1 98.75 88 SER A CA 1
ATOM 665 C C . SER A 1 88 ? 2.477 11.953 15.695 1 98.75 88 SER A C 1
ATOM 667 O O . SER A 1 88 ? 2.02 12.602 16.641 1 98.75 88 SER A O 1
ATOM 669 N N . ILE A 1 89 ? 1.749 11.492 14.766 1 98.81 89 ILE A N 1
ATOM 670 C CA . ILE A 1 89 ? 0.31 11.266 14.859 1 98.81 89 ILE A CA 1
ATOM 671 C C . ILE A 1 89 ? -0.005 9.797 14.562 1 98.81 89 ILE A C 1
ATOM 673 O O . ILE A 1 89 ? 0.456 9.25 13.562 1 98.81 89 ILE A O 1
ATOM 677 N N . THR A 1 90 ? -0.691 9.156 15.461 1 98.56 90 THR A N 1
ATOM 678 C CA . THR A 1 90 ? -1.092 7.766 15.266 1 98.56 90 THR A CA 1
ATOM 679 C C . THR A 1 90 ? -2.609 7.652 15.156 1 98.56 90 THR A C 1
ATOM 681 O O . THR A 1 90 ? -3.33 8.625 15.375 1 98.56 90 THR A O 1
ATOM 684 N N . GLN A 1 91 ? -3.098 6.453 14.742 1 98.12 91 GLN A N 1
ATOM 685 C CA . GLN A 1 91 ? -4.523 6.215 14.539 1 98.12 91 GLN A CA 1
ATOM 686 C C . GLN A 1 91 ? -5.133 7.27 13.625 1 98.12 91 GLN A C 1
ATOM 688 O O . GLN A 1 91 ? -6.188 7.828 13.922 1 98.12 91 GLN A O 1
ATOM 693 N N . VAL A 1 92 ? -4.359 7.59 12.602 1 98.75 92 VAL A N 1
ATOM 694 C CA . VAL A 1 92 ? -4.762 8.625 11.648 1 98.75 92 VAL A CA 1
ATOM 695 C C . VAL A 1 92 ? -6.016 8.172 10.906 1 98.75 92 VAL A C 1
ATOM 697 O O . VAL A 1 92 ? -6.121 7.02 10.492 1 98.75 92 VAL A O 1
ATOM 700 N N . TYR A 1 93 ? -6.957 9.047 10.758 1 98.44 93 TYR A N 1
ATOM 701 C CA . TYR A 1 93 ? -8.148 8.75 9.969 1 98.44 93 TYR A CA 1
ATOM 702 C C . TYR A 1 93 ? -8.539 9.938 9.102 1 98.44 93 TYR A C 1
ATOM 704 O O . TYR A 1 93 ? -8.102 11.062 9.352 1 98.44 93 TYR A O 1
ATOM 712 N N . GLY A 1 94 ? -9.258 9.711 8.07 1 98.62 94 GLY A N 1
ATOM 713 C CA . GLY A 1 94 ? -9.836 10.75 7.238 1 98.62 94 GLY A CA 1
ATOM 714 C C . GLY A 1 94 ? -8.898 11.227 6.137 1 98.62 94 GLY A C 1
ATOM 715 O O . GLY A 1 94 ? -9.188 12.211 5.457 1 98.62 94 GLY A O 1
ATOM 716 N N . VAL A 1 95 ? -7.742 10.586 6.043 1 98.62 95 VAL A N 1
ATOM 717 C CA . VAL A 1 95 ? -6.754 11 5.055 1 98.62 95 VAL A CA 1
ATOM 718 C C . VAL A 1 95 ? -6.273 9.781 4.262 1 98.62 95 VAL A C 1
ATOM 720 O O . VAL A 1 95 ? -6.078 8.703 4.828 1 98.62 95 VAL A O 1
ATOM 723 N N . ARG A 1 96 ? -6.02 9.938 3.006 1 97.94 96 ARG A N 1
ATOM 724 C CA . ARG A 1 96 ? -5.398 8.898 2.193 1 97.94 96 ARG A CA 1
ATOM 725 C C . ARG A 1 96 ? -4.387 9.492 1.221 1 97.94 96 ARG A C 1
ATOM 727 O O . ARG A 1 96 ? -4.383 10.703 0.984 1 97.94 96 ARG A O 1
ATOM 734 N N . VAL A 1 97 ? -3.541 8.727 0.758 1 96.81 97 VAL A N 1
ATOM 735 C CA . VAL A 1 97 ? -2.516 9.141 -0.192 1 96.81 97 VAL A CA 1
ATOM 736 C C . VAL A 1 97 ? -2.572 8.258 -1.437 1 96.81 97 VAL A C 1
ATOM 738 O O . VAL A 1 97 ? -2.775 7.051 -1.338 1 96.81 97 VAL A O 1
ATOM 741 N N . GLN A 1 98 ? -2.531 8.93 -2.559 1 94.5 98 GLN A N 1
ATOM 742 C CA . GLN A 1 98 ? -2.416 8.203 -3.818 1 94.5 98 GLN A CA 1
ATOM 743 C C . GLN A 1 98 ? -0.957 8.078 -4.25 1 94.5 98 GLN A C 1
ATOM 745 O O . GLN A 1 98 ? -0.27 9.094 -4.426 1 94.5 98 GLN A O 1
ATOM 750 N N . VAL A 1 99 ? -0.473 6.891 -4.34 1 87.31 99 VAL A N 1
ATOM 751 C CA . VAL A 1 99 ? 0.923 6.656 -4.691 1 87.31 99 VAL A CA 1
ATOM 752 C C . VAL A 1 99 ? 1.021 6.238 -6.156 1 87.31 99 VAL A C 1
ATOM 754 O O . VAL A 1 99 ? 0.138 5.547 -6.672 1 87.31 99 VAL A O 1
ATOM 757 N N . GLU A 1 100 ? 2.143 6.789 -6.73 1 85 100 GLU A N 1
ATOM 758 C CA . GLU A 1 100 ? 2.402 6.445 -8.125 1 85 100 GLU A CA 1
ATOM 759 C C . GLU A 1 100 ? 3.596 5.504 -8.25 1 85 100 GLU A C 1
ATOM 761 O O . GLU A 1 100 ? 4.688 5.809 -7.766 1 85 100 GLU A O 1
ATOM 766 N N . PHE A 1 101 ? 3.348 4.348 -8.781 1 84.94 101 PHE A N 1
ATOM 767 C CA . PHE A 1 101 ? 4.355 3.387 -9.211 1 84.94 101 PHE A CA 1
ATOM 768 C C . PHE A 1 101 ? 5.16 2.879 -8.023 1 84.94 101 PHE A C 1
ATOM 770 O O . PHE A 1 101 ? 6.387 2.773 -8.094 1 84.94 101 PHE A O 1
ATOM 777 N N . ALA A 1 102 ? 4.555 2.668 -6.922 1 88.38 102 ALA A N 1
ATOM 778 C CA . ALA A 1 102 ? 5.215 2.145 -5.73 1 88.38 102 ALA A CA 1
ATOM 779 C C . ALA A 1 102 ? 5.277 0.621 -5.762 1 88.38 102 ALA A C 1
ATOM 781 O O . ALA A 1 102 ? 4.27 -0.043 -6.016 1 88.38 102 ALA A O 1
ATOM 782 N N . TRP A 1 103 ? 6.488 0.109 -5.574 1 92.5 103 TRP A N 1
ATOM 783 C CA . TRP A 1 103 ? 6.637 -1.332 -5.398 1 92.5 103 TRP A CA 1
ATOM 784 C C . TRP A 1 103 ? 6.23 -1.755 -3.992 1 92.5 103 TRP A C 1
ATOM 786 O O . TRP A 1 103 ? 6.816 -1.302 -3.008 1 92.5 103 TRP A O 1
ATOM 796 N N . LEU A 1 104 ? 5.211 -2.562 -3.889 1 95.31 104 LEU A N 1
ATOM 797 C CA . LEU A 1 104 ? 4.66 -2.988 -2.605 1 95.31 104 LEU A CA 1
ATOM 798 C C . LEU A 1 104 ? 4.793 -4.5 -2.434 1 95.31 104 LEU A C 1
ATOM 800 O O . LEU A 1 104 ? 4.645 -5.254 -3.396 1 95.31 104 LEU A O 1
ATOM 804 N N . ARG A 1 105 ? 5.012 -4.949 -1.199 1 96.62 105 ARG A N 1
ATOM 805 C CA . ARG A 1 105 ? 5.004 -6.371 -0.868 1 96.62 105 ARG A CA 1
ATOM 806 C C . ARG A 1 105 ? 3.613 -6.824 -0.446 1 96.62 105 ARG A C 1
ATOM 808 O O . ARG A 1 105 ? 2.785 -6.012 -0.03 1 96.62 105 ARG A O 1
ATOM 815 N N . PHE A 1 106 ? 3.365 -8.055 -0.662 1 97.81 106 PHE A N 1
ATOM 816 C CA . PHE A 1 106 ? 2.152 -8.672 -0.136 1 97.81 106 PHE A CA 1
ATOM 817 C C . PHE A 1 106 ? 2.465 -10.008 0.526 1 97.81 106 PHE A C 1
ATOM 819 O O . PHE A 1 106 ? 3.391 -10.711 0.112 1 97.81 106 PHE A O 1
ATOM 826 N N . ASN A 1 107 ? 1.697 -10.344 1.538 1 97.56 107 ASN A N 1
ATOM 827 C CA . ASN A 1 107 ? 2.033 -11.531 2.314 1 97.56 107 ASN A CA 1
ATOM 828 C C . ASN A 1 107 ? 1.016 -12.648 2.098 1 97.56 107 ASN A C 1
ATOM 830 O O . ASN A 1 107 ? 1.217 -13.773 2.555 1 97.56 107 ASN A O 1
ATOM 834 N N . LYS A 1 108 ? -0.046 -12.32 1.438 1 98.62 108 LYS A N 1
ATOM 835 C CA . LYS A 1 108 ? -1.101 -13.312 1.243 1 98.62 108 LYS A CA 1
ATOM 836 C C . LYS A 1 108 ? -1.78 -13.133 -0.111 1 98.62 108 LYS A C 1
ATOM 838 O O . LYS A 1 108 ? -2.07 -12.008 -0.522 1 98.62 108 LYS A O 1
ATOM 843 N N . VAL A 1 109 ? -1.958 -14.203 -0.775 1 98.75 109 VAL A N 1
ATOM 844 C CA . VAL A 1 109 ? -2.824 -14.32 -1.944 1 98.75 109 VAL A CA 1
ATOM 845 C C . VAL A 1 109 ? -3.98 -15.266 -1.641 1 98.75 109 VAL A C 1
ATOM 847 O O . VAL A 1 109 ? -3.764 -16.406 -1.21 1 98.75 109 VAL A O 1
ATOM 850 N N . GLU A 1 110 ? -5.188 -14.75 -1.877 1 98.81 110 GLU A N 1
ATOM 851 C CA . GLU A 1 110 ? -6.344 -15.586 -1.564 1 98.81 110 GLU A CA 1
ATOM 852 C C . GLU A 1 110 ? -7.391 -15.516 -2.672 1 98.81 110 GLU A C 1
ATOM 854 O O . GLU A 1 110 ? -7.773 -14.422 -3.105 1 98.81 110 GLU A O 1
ATOM 859 N N . ARG A 1 111 ? -7.789 -16.641 -3.088 1 98.81 111 ARG A N 1
ATOM 860 C CA . ARG A 1 111 ? -8.875 -16.703 -4.059 1 98.81 111 ARG A CA 1
ATOM 861 C C . ARG A 1 111 ? -10.227 -16.484 -3.387 1 98.81 111 ARG A C 1
ATOM 863 O O . ARG A 1 111 ? -10.539 -17.141 -2.379 1 98.81 111 ARG A O 1
ATOM 870 N N . ALA A 1 112 ? -10.914 -15.57 -3.85 1 98.31 112 ALA A N 1
ATOM 871 C CA . ALA A 1 112 ? -12.297 -15.305 -3.455 1 98.31 112 ALA A CA 1
ATOM 872 C C . ALA A 1 112 ? -13.227 -15.359 -4.664 1 98.31 112 ALA A C 1
ATOM 874 O O . ALA A 1 112 ? -13.555 -14.32 -5.242 1 98.31 112 ALA A O 1
ATOM 875 N N . GLY A 1 113 ? -13.711 -16.594 -4.996 1 97.69 113 GLY A N 1
ATOM 876 C CA . GLY A 1 113 ? -14.484 -16.766 -6.211 1 97.69 113 GLY A CA 1
ATOM 877 C C . GLY A 1 113 ? -13.68 -16.547 -7.477 1 97.69 113 GLY A C 1
ATOM 878 O O . GLY A 1 113 ? -12.727 -17.281 -7.746 1 97.69 113 GLY A O 1
ATOM 879 N N . ASP A 1 114 ? -14.086 -15.555 -8.227 1 98.12 114 ASP A N 1
ATOM 880 C CA . ASP A 1 114 ? -13.406 -15.273 -9.492 1 98.12 114 ASP A CA 1
ATOM 881 C C . ASP A 1 114 ? -12.352 -14.18 -9.32 1 98.12 114 ASP A C 1
ATOM 883 O O . ASP A 1 114 ? -11.789 -13.695 -10.305 1 98.12 114 ASP A O 1
ATOM 887 N N . GLN A 1 115 ? -12.086 -13.883 -8.031 1 98.5 115 GLN A N 1
ATOM 888 C CA . GLN A 1 115 ? -11.086 -12.859 -7.734 1 98.5 115 GLN A CA 1
ATOM 889 C C . GLN A 1 115 ? -9.906 -13.445 -6.965 1 98.5 115 GLN A C 1
ATOM 891 O O . GLN A 1 115 ? -10.055 -14.445 -6.258 1 98.5 115 GLN A O 1
ATOM 896 N N . LEU A 1 116 ? -8.734 -12.852 -7.211 1 98.62 116 LEU A N 1
ATOM 897 C CA . LEU A 1 116 ? -7.551 -13.047 -6.387 1 98.62 116 LEU A CA 1
ATOM 898 C C . LEU A 1 116 ? -7.246 -11.805 -5.559 1 98.62 116 LEU A C 1
ATOM 900 O O . LEU A 1 116 ? -7.039 -10.727 -6.109 1 98.62 116 LEU A O 1
ATOM 904 N N . ASN A 1 117 ? -7.312 -11.961 -4.258 1 98.44 117 ASN A N 1
ATOM 905 C CA . ASN A 1 117 ? -7 -10.859 -3.346 1 98.44 117 ASN A CA 1
ATOM 906 C C . ASN A 1 117 ? -5.551 -10.922 -2.873 1 98.44 117 ASN A C 1
ATOM 908 O O . ASN A 1 117 ? -5.105 -11.938 -2.342 1 98.44 117 ASN A O 1
ATOM 912 N N . LEU A 1 118 ? -4.848 -9.891 -3.129 1 97.88 118 LEU A N 1
ATOM 913 C CA . LEU A 1 118 ? -3.516 -9.711 -2.566 1 97.88 118 LEU A CA 1
ATOM 914 C C . LEU A 1 118 ? -3.562 -8.82 -1.332 1 97.88 118 LEU A C 1
ATOM 916 O O . LEU A 1 118 ? -4.016 -7.672 -1.408 1 97.88 118 LEU A O 1
ATOM 920 N N . GLN A 1 119 ? -3.148 -9.344 -0.227 1 97.75 119 GLN A N 1
ATOM 921 C CA . GLN A 1 119 ? -3.051 -8.547 0.993 1 97.75 119 GLN A CA 1
ATOM 922 C C . GLN A 1 119 ? -1.679 -7.891 1.114 1 97.75 119 GLN A C 1
ATOM 924 O O . GLN A 1 119 ? -0.694 -8.555 1.446 1 97.75 119 GLN A O 1
ATOM 929 N N . LEU A 1 120 ? -1.703 -6.609 0.91 1 96 120 LEU A N 1
ATOM 930 C CA . LEU A 1 120 ? -0.458 -5.852 0.984 1 96 120 LEU A CA 1
ATOM 931 C C . LEU A 1 120 ? 0.062 -5.801 2.416 1 96 120 LEU A C 1
ATOM 933 O O . LEU A 1 120 ? -0.723 -5.754 3.365 1 96 120 LEU A O 1
ATOM 937 N N . GLU A 1 121 ? 1.432 -5.84 2.527 1 95.88 121 GLU A N 1
ATOM 938 C CA . GLU A 1 121 ? 2.072 -5.629 3.822 1 95.88 121 GLU A CA 1
ATOM 939 C C . GLU A 1 121 ? 2.086 -4.148 4.195 1 95.88 121 GLU A C 1
ATOM 941 O O . GLU A 1 121 ? 1.893 -3.283 3.34 1 95.88 121 GLU A O 1
ATOM 946 N N . THR A 1 122 ? 2.24 -3.992 5.473 1 94.38 122 THR A N 1
ATOM 947 C CA . THR A 1 122 ? 2.48 -2.619 5.906 1 94.38 122 THR A CA 1
ATOM 948 C C . THR A 1 122 ? 3.779 -2.084 5.312 1 94.38 122 THR A C 1
ATOM 950 O O . THR A 1 122 ? 4.762 -2.818 5.191 1 94.38 122 THR A O 1
ATOM 953 N N . SER A 1 123 ? 3.75 -0.873 4.82 1 93.75 123 SER A N 1
ATOM 954 C CA . SER A 1 123 ? 4.938 -0.231 4.266 1 93.75 123 SER A CA 1
ATOM 955 C C . SER A 1 123 ? 5.043 1.222 4.719 1 93.75 123 SER A C 1
ATOM 957 O O . SER A 1 123 ? 4.133 1.742 5.367 1 93.75 123 SER A O 1
ATOM 959 N N . ILE A 1 124 ? 6.25 1.75 4.52 1 95.12 124 ILE A N 1
ATOM 960 C CA . ILE A 1 124 ? 6.52 3.133 4.898 1 95.12 124 ILE A CA 1
ATOM 961 C C . ILE A 1 124 ? 6.801 3.963 3.646 1 95.12 124 ILE A C 1
ATOM 963 O O . ILE A 1 124 ? 7.555 3.539 2.77 1 95.12 124 ILE A O 1
ATOM 967 N N . VAL A 1 125 ? 6.109 5.074 3.553 1 93.81 125 VAL A N 1
ATOM 968 C CA . VAL A 1 125 ? 6.465 6.074 2.551 1 93.81 125 VAL A CA 1
ATOM 969 C C . VAL A 1 125 ? 7.008 7.324 3.238 1 93.81 125 VAL A C 1
ATOM 971 O O . VAL A 1 125 ? 6.41 7.824 4.195 1 93.81 125 VAL A O 1
ATOM 974 N N . SER A 1 126 ? 8.078 7.867 2.689 1 95.5 126 SER A N 1
ATOM 975 C CA . SER A 1 126 ? 8.75 8.977 3.365 1 95.5 126 SER A CA 1
ATOM 976 C C . SER A 1 126 ? 8.703 10.242 2.521 1 95.5 126 SER A C 1
ATOM 978 O O . SER A 1 126 ? 8.789 10.188 1.294 1 95.5 126 SER A O 1
ATOM 980 N N . PHE A 1 127 ? 8.617 11.32 3.217 1 97.06 127 PHE A N 1
ATOM 981 C CA . PHE A 1 127 ? 8.625 12.648 2.615 1 97.06 127 PHE A CA 1
ATOM 982 C C . PHE A 1 127 ? 9.586 13.57 3.357 1 97.06 127 PHE A C 1
ATOM 984 O O . PHE A 1 127 ? 9.688 13.516 4.586 1 97.06 127 PHE A O 1
ATOM 991 N N . PRO A 1 128 ? 10.281 14.461 2.529 1 97.94 128 PRO A N 1
ATOM 992 C CA . PRO A 1 128 ? 10.953 15.516 3.291 1 97.94 128 PRO A CA 1
ATOM 993 C C . PRO A 1 128 ? 9.977 16.391 4.078 1 97.94 128 PRO A C 1
ATOM 995 O O . PRO A 1 128 ? 8.898 16.719 3.576 1 97.94 128 PRO A O 1
ATOM 998 N N . VAL A 1 129 ? 10.383 16.703 5.293 1 98.44 129 VAL A N 1
ATOM 999 C CA . VAL A 1 129 ? 9.539 17.547 6.133 1 98.44 129 VAL A CA 1
ATOM 1000 C C . VAL A 1 129 ? 9.211 18.844 5.391 1 98.44 129 VAL A C 1
ATOM 1002 O O . VAL A 1 129 ? 8.102 19.375 5.516 1 98.44 129 VAL A O 1
ATOM 1005 N N . SER A 1 130 ? 10.117 19.297 4.586 1 97.31 130 SER A N 1
ATOM 1006 C CA . SER A 1 130 ? 9.977 20.562 3.879 1 97.31 130 SER A CA 1
ATOM 1007 C C . SER A 1 130 ? 8.836 20.516 2.875 1 97.31 130 SER A C 1
ATOM 1009 O O . SER A 1 130 ? 8.289 21.547 2.49 1 97.31 130 SER A O 1
ATOM 1011 N N . ALA A 1 131 ? 8.398 19.297 2.477 1 97.25 131 ALA A N 1
ATOM 1012 C CA . ALA A 1 131 ? 7.285 19.141 1.542 1 97.25 131 ALA A CA 1
ATOM 1013 C C . ALA A 1 131 ? 5.973 19.594 2.18 1 97.25 131 ALA A C 1
ATOM 1015 O O . ALA A 1 131 ? 4.996 19.859 1.479 1 97.25 131 ALA A O 1
ATOM 1016 N N . PHE A 1 132 ? 6.004 19.672 3.48 1 98.12 132 PHE A N 1
ATOM 1017 C CA . PHE A 1 132 ? 4.805 20.031 4.227 1 98.12 132 PHE A CA 1
ATOM 1018 C C . PHE A 1 132 ? 5.059 21.266 5.094 1 98.12 132 PHE A C 1
ATOM 1020 O O . PHE A 1 132 ? 4.398 21.453 6.117 1 98.12 132 PHE A O 1
ATOM 1027 N N . ALA A 1 133 ? 6.035 22.078 4.668 1 97.44 133 ALA A N 1
ATOM 1028 C CA . ALA A 1 133 ? 6.398 23.266 5.438 1 97.44 133 ALA A CA 1
ATOM 1029 C C . ALA A 1 133 ? 5.266 24.281 5.449 1 97.44 133 ALA A C 1
ATOM 1031 O O . ALA A 1 133 ? 5.066 25 6.441 1 97.44 133 ALA A O 1
ATOM 1032 N N . GLN A 1 134 ? 4.59 24.375 4.344 1 97.38 134 GLN A N 1
ATOM 1033 C CA . GLN A 1 134 ? 3.438 25.266 4.227 1 97.38 134 GLN A CA 1
ATOM 1034 C C . GLN A 1 134 ? 2.156 24.469 3.98 1 97.38 134 GLN A C 1
ATOM 1036 O O . GLN A 1 134 ? 2.17 23.453 3.273 1 97.38 134 GLN A O 1
ATOM 1041 N N . SER A 1 135 ? 1.139 24.953 4.578 1 98.31 135 SER A N 1
ATOM 1042 C CA . SER A 1 135 ? -0.156 24.312 4.359 1 98.31 135 SER A CA 1
ATOM 1043 C C . SER A 1 135 ? -0.573 24.406 2.893 1 98.31 135 SER A C 1
ATOM 1045 O O . SER A 1 135 ? -0.581 25.484 2.311 1 98.31 135 SER A O 1
ATOM 1047 N N . PRO A 1 136 ? -0.932 23.203 2.396 1 98.06 136 PRO A N 1
ATOM 1048 C CA . PRO A 1 136 ? -1.322 23.234 0.984 1 98.06 136 PRO A CA 1
ATOM 1049 C C . PRO A 1 136 ? -2.719 23.812 0.766 1 98.06 136 PRO A C 1
ATOM 1051 O O . PRO A 1 136 ? -3.553 23.781 1.675 1 98.06 136 PRO A O 1
ATOM 1054 N N . LYS A 1 137 ? -2.887 24.359 -0.449 1 96.88 137 LYS A N 1
ATOM 1055 C CA . LYS A 1 137 ? -4.219 24.781 -0.878 1 96.88 137 LYS A CA 1
ATOM 1056 C C . LYS A 1 137 ? -4.938 23.656 -1.618 1 96.88 137 LYS A C 1
ATOM 1058 O O . LYS A 1 137 ? -4.34 22.984 -2.453 1 96.88 137 LYS A O 1
ATOM 1063 N N . CYS A 1 138 ? -6.27 23.562 -1.275 1 94.75 138 CYS A N 1
ATOM 1064 C CA . CYS A 1 138 ? -7.059 22.516 -1.905 1 94.75 138 CYS A CA 1
ATOM 1065 C C . CYS A 1 138 ? -7.336 22.844 -3.367 1 94.75 138 CYS A C 1
ATOM 1067 O O . CYS A 1 138 ? -7.457 24.016 -3.734 1 94.75 138 CYS A O 1
ATOM 1069 N N . ASN A 1 139 ? -7.379 21.797 -4.137 1 84.56 139 ASN A N 1
ATOM 1070 C CA . ASN A 1 139 ? -7.684 21.969 -5.555 1 84.56 139 ASN A CA 1
ATOM 1071 C C . ASN A 1 139 ? -9.18 22.156 -5.785 1 84.56 139 ASN A C 1
ATOM 1073 O O . ASN A 1 139 ? -10 21.656 -5.012 1 84.56 139 ASN A O 1
ATOM 1077 N N . MET B 1 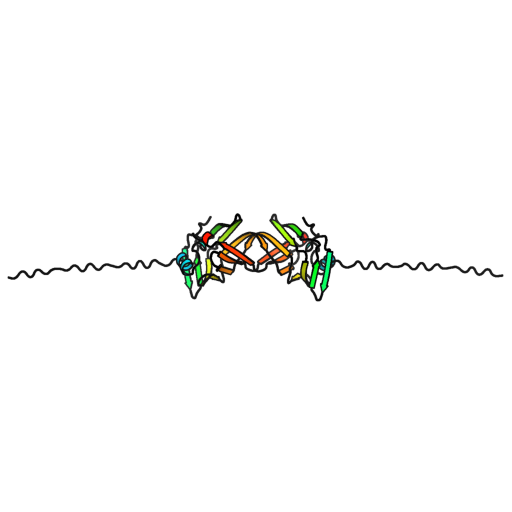1 ? 5.824 -90.938 -34.375 1 45.41 1 MET B N 1
ATOM 1078 C CA . MET B 1 1 ? 6.586 -89.812 -33.844 1 45.41 1 MET B CA 1
ATOM 1079 C C . MET B 1 1 ? 5.762 -88.562 -33.875 1 45.41 1 MET B C 1
ATOM 1081 O O . MET B 1 1 ? 5.453 -88 -34.938 1 45.41 1 MET B O 1
ATOM 1085 N N . ALA B 1 2 ? 4.742 -88.438 -32.875 1 54.28 2 ALA B N 1
ATOM 1086 C CA . ALA B 1 2 ? 3.846 -87.25 -32.75 1 54.28 2 ALA B CA 1
ATOM 1087 C C . ALA B 1 2 ? 4.633 -86 -32.562 1 54.28 2 ALA B C 1
ATOM 1089 O O . ALA B 1 2 ? 5.543 -85.875 -31.734 1 54.28 2 ALA B O 1
ATOM 1090 N N . ILE B 1 3 ? 4.684 -85.062 -33.625 1 59.94 3 ILE B N 1
ATOM 1091 C CA . ILE B 1 3 ? 5.246 -83.75 -33.625 1 59.94 3 ILE B CA 1
ATOM 1092 C C . ILE B 1 3 ? 4.457 -82.875 -32.656 1 59.94 3 ILE B C 1
ATOM 1094 O O . ILE B 1 3 ? 3.258 -82.625 -32.844 1 59.94 3 ILE B O 1
ATOM 1098 N N . GLN B 1 4 ? 4.684 -82.875 -31.328 1 68.19 4 GLN B N 1
ATOM 1099 C CA . GLN B 1 4 ? 4.141 -81.875 -30.391 1 68.19 4 GLN B CA 1
ATOM 1100 C C . GLN B 1 4 ? 4.527 -80.5 -30.781 1 68.19 4 GLN B C 1
ATOM 1102 O O . GLN B 1 4 ? 5.711 -80.188 -30.906 1 68.19 4 GLN B O 1
ATOM 1107 N N . HIS B 1 5 ? 3.625 -79.75 -31.516 1 64.81 5 HIS B N 1
ATOM 1108 C CA . HIS B 1 5 ? 3.775 -78.312 -31.797 1 64.81 5 HIS B CA 1
ATOM 1109 C C . HIS B 1 5 ? 3.842 -77.5 -30.5 1 64.81 5 HIS B C 1
ATOM 1111 O O . HIS B 1 5 ? 2.895 -77.5 -29.703 1 64.81 5 HIS B O 1
ATOM 1117 N N . ILE B 1 6 ? 5.023 -77.25 -29.953 1 60.94 6 ILE B N 1
ATOM 1118 C CA . ILE B 1 6 ? 5.238 -76.312 -28.859 1 60.94 6 ILE B CA 1
ATOM 1119 C C . ILE B 1 6 ? 4.867 -74.938 -29.297 1 60.94 6 ILE B C 1
ATOM 1121 O O . ILE B 1 6 ? 5.492 -74.375 -30.203 1 60.94 6 ILE B O 1
ATOM 1125 N N . LEU B 1 7 ? 3.6 -74.562 -29.125 1 59.81 7 LEU B N 1
ATOM 1126 C CA . LEU B 1 7 ? 3.193 -73.188 -29.328 1 59.81 7 LEU B CA 1
ATOM 1127 C C . LEU B 1 7 ? 3.922 -72.25 -28.359 1 59.81 7 LEU B C 1
ATOM 1129 O O . LEU B 1 7 ? 3.76 -72.375 -27.141 1 59.81 7 LEU B O 1
ATOM 1133 N N . LEU B 1 8 ? 5.012 -71.562 -28.797 1 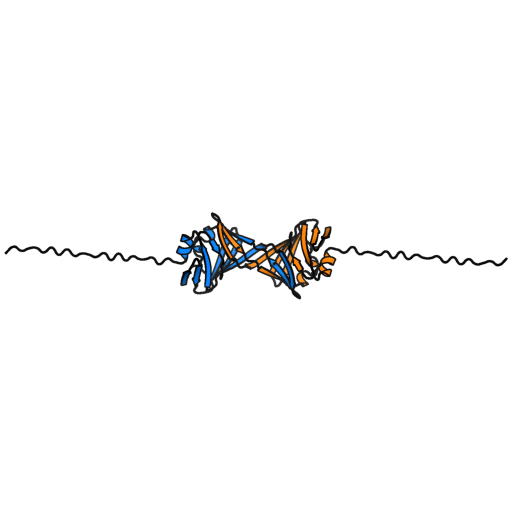59.91 8 LEU B N 1
ATOM 1134 C CA . LEU B 1 8 ? 5.734 -70.5 -28.062 1 59.91 8 LEU B CA 1
ATOM 1135 C C . LEU B 1 8 ? 4.879 -69.25 -27.906 1 59.91 8 LEU B C 1
ATOM 1137 O O . LEU B 1 8 ? 4.582 -68.562 -28.891 1 59.91 8 LEU B O 1
ATOM 1141 N N . ILE B 1 9 ? 4.109 -69.188 -26.844 1 59 9 ILE B N 1
ATOM 1142 C CA . ILE B 1 9 ? 3.412 -68 -26.5 1 59 9 ILE B CA 1
ATOM 1143 C C . ILE B 1 9 ? 4.426 -66.875 -26.078 1 59 9 ILE B C 1
ATOM 1145 O O . ILE B 1 9 ? 5.133 -67.062 -25.078 1 59 9 ILE B O 1
ATOM 1149 N N . ALA B 1 10 ? 4.824 -66 -27.031 1 57.34 10 ALA B N 1
ATOM 1150 C CA . ALA B 1 10 ? 5.633 -64.812 -26.719 1 57.34 10 ALA B CA 1
ATOM 1151 C C . ALA B 1 10 ? 4.879 -63.844 -25.797 1 57.34 10 ALA B C 1
ATOM 1153 O O . ALA B 1 10 ? 3.859 -63.281 -26.188 1 57.34 10 ALA B O 1
ATOM 1154 N N . PHE B 1 11 ? 5.027 -63.969 -24.453 1 55.88 11 PHE B N 1
ATOM 1155 C CA . PHE B 1 11 ? 4.547 -63 -23.484 1 55.88 11 PHE B CA 1
ATOM 1156 C C . PHE B 1 11 ? 5.109 -61.594 -23.781 1 55.88 11 PHE B C 1
ATOM 1158 O O . PHE B 1 11 ? 6.305 -61.375 -23.609 1 55.88 11 PHE B O 1
ATOM 1165 N N . VAL B 1 12 ? 4.406 -60.75 -24.625 1 54.5 12 VAL B N 1
ATOM 1166 C CA . VAL B 1 12 ? 4.742 -59.344 -24.797 1 54.5 12 VAL B CA 1
ATOM 1167 C C . VAL B 1 12 ? 4.508 -58.594 -23.484 1 54.5 12 VAL B C 1
ATOM 1169 O O . VAL B 1 12 ? 3.367 -58.438 -23.047 1 54.5 12 VAL B O 1
ATOM 1172 N N . ALA B 1 13 ? 5.438 -58.5 -22.5 1 53.97 13 ALA B N 1
ATOM 1173 C CA . ALA B 1 13 ? 5.395 -57.625 -21.344 1 53.97 13 ALA B CA 1
ATOM 1174 C C . ALA B 1 13 ? 5.203 -56.188 -21.766 1 53.97 13 ALA B C 1
ATOM 1176 O O . ALA B 1 13 ? 6.062 -55.594 -22.438 1 53.97 13 ALA B O 1
ATOM 1177 N N . SER B 1 14 ? 3.979 -55.688 -21.812 1 53.03 14 SER B N 1
ATOM 1178 C CA . SER B 1 14 ? 3.701 -54.281 -21.953 1 53.03 14 SER B CA 1
ATOM 1179 C C . SER B 1 14 ? 4.383 -53.469 -20.844 1 53.03 14 SER B C 1
ATOM 1181 O O . SER B 1 14 ? 4.07 -53.625 -19.656 1 53.03 14 SER B O 1
ATOM 1183 N N . ILE B 1 15 ? 5.594 -53 -21 1 49.81 15 ILE B N 1
ATOM 1184 C CA . ILE B 1 15 ? 6.172 -52 -20.109 1 49.81 15 ILE B CA 1
ATOM 1185 C C . ILE B 1 15 ? 5.242 -50.781 -20.031 1 49.81 15 ILE B C 1
ATOM 1187 O O . ILE B 1 15 ? 5.086 -50.062 -21 1 49.81 15 ILE B O 1
ATOM 1191 N N . LEU B 1 16 ? 4.156 -50.844 -19.156 1 45 16 LEU B N 1
ATOM 1192 C CA . LEU B 1 16 ? 3.494 -49.625 -18.766 1 45 16 LEU B CA 1
ATOM 1193 C C . LEU B 1 16 ? 4.5 -48.594 -18.219 1 45 16 LEU B C 1
ATOM 1195 O O . LEU B 1 16 ? 5.113 -48.844 -17.172 1 45 16 LEU B O 1
ATOM 1199 N N . TYR B 1 17 ? 5.191 -47.906 -19.094 1 42.56 17 TYR B N 1
ATOM 1200 C CA . TYR B 1 17 ? 5.891 -46.719 -18.625 1 42.56 17 TYR B CA 1
ATOM 1201 C C . TYR B 1 17 ? 4.957 -45.812 -17.828 1 42.56 17 TYR B C 1
ATOM 1203 O O . TYR B 1 17 ? 3.943 -45.344 -18.344 1 42.56 17 TYR B O 1
ATOM 1211 N N . ASP B 1 18 ? 4.762 -46.062 -16.547 1 41.31 18 ASP B N 1
ATOM 1212 C CA . ASP B 1 18 ? 4.172 -45.031 -15.711 1 41.31 18 ASP B CA 1
ATOM 1213 C C . ASP B 1 18 ? 4.809 -43.656 -16 1 41.31 18 ASP B C 1
ATOM 1215 O O . ASP B 1 18 ? 5.984 -43.438 -15.695 1 41.31 18 ASP B O 1
ATOM 1219 N N . VAL B 1 19 ? 4.57 -43 -17.047 1 44.25 19 VAL B N 1
ATOM 1220 C CA . VAL B 1 19 ? 4.922 -41.594 -17.188 1 44.25 19 VAL B CA 1
ATOM 1221 C C . VAL B 1 19 ? 4.57 -40.844 -15.898 1 44.25 19 VAL B C 1
ATOM 1223 O O . VAL B 1 19 ? 3.393 -40.625 -15.602 1 44.25 19 VAL B O 1
ATOM 1226 N N . SER B 1 20 ? 5.031 -41.156 -14.719 1 44.38 20 SER B N 1
ATOM 1227 C CA . SER B 1 20 ? 4.895 -40.281 -13.562 1 44.38 20 SER B CA 1
ATOM 1228 C C . SER B 1 20 ? 5.047 -38.812 -13.961 1 44.38 20 SER B C 1
ATOM 1230 O O . SER B 1 20 ? 6.137 -38.375 -14.344 1 44.38 20 SER B O 1
ATOM 1232 N N . TYR B 1 21 ? 4.172 -38.25 -14.734 1 51.03 21 TYR B N 1
ATOM 1233 C CA . TYR B 1 21 ? 4.203 -36.844 -15.07 1 51.03 21 TYR B CA 1
ATOM 1234 C C . TYR B 1 21 ? 4.66 -36 -13.875 1 51.03 21 TYR B C 1
ATOM 1236 O O . TYR B 1 21 ? 4.059 -36.062 -12.805 1 51.03 21 TYR B O 1
ATOM 1244 N N . ALA B 1 22 ? 5.926 -35.781 -13.727 1 64.81 22 ALA B N 1
ATOM 1245 C CA . ALA B 1 22 ? 6.535 -35.031 -12.641 1 64.81 22 ALA B CA 1
ATOM 1246 C C . ALA B 1 22 ? 5.746 -33.75 -12.367 1 64.81 22 ALA B C 1
ATOM 1248 O O . ALA B 1 22 ? 5.496 -32.969 -13.281 1 64.81 22 ALA B O 1
ATOM 1249 N N . THR B 1 23 ? 4.848 -33.75 -11.383 1 89.44 23 THR B N 1
ATOM 1250 C CA . THR B 1 23 ? 4.09 -32.594 -10.898 1 89.44 23 THR B CA 1
ATOM 1251 C C . THR B 1 23 ? 4.953 -31.328 -10.914 1 89.44 23 THR B C 1
ATOM 1253 O O . THR B 1 23 ? 6.125 -31.359 -10.531 1 89.44 23 THR B O 1
ATOM 1256 N N . THR B 1 24 ? 4.527 -30.297 -11.711 1 96.12 24 THR B N 1
ATOM 1257 C CA . THR B 1 24 ? 5.246 -29.031 -11.773 1 96.12 24 THR B CA 1
ATOM 1258 C C . THR B 1 24 ? 4.711 -28.062 -10.727 1 96.12 24 THR B C 1
ATOM 1260 O O . THR B 1 24 ? 3.672 -28.312 -10.117 1 96.12 24 THR B O 1
ATOM 1263 N N . ALA B 1 25 ? 5.398 -27.031 -10.5 1 97.75 25 ALA B N 1
ATOM 1264 C CA . ALA B 1 25 ? 4.934 -25.984 -9.594 1 97.75 25 ALA B CA 1
ATOM 1265 C C . ALA B 1 25 ? 3.598 -25.422 -10.062 1 97.75 25 ALA B C 1
ATOM 1267 O O . ALA B 1 25 ? 2.75 -25.047 -9.25 1 97.75 25 ALA B O 1
ATOM 1268 N N . TYR B 1 26 ? 3.377 -25.375 -11.367 1 98.44 26 TYR B N 1
ATOM 1269 C CA . TYR B 1 26 ? 2.129 -24.891 -11.953 1 98.44 26 TYR B CA 1
ATOM 1270 C C . TYR B 1 26 ? 0.973 -25.828 -11.602 1 98.44 26 TYR B C 1
ATOM 1272 O O . TYR B 1 26 ? -0.124 -25.359 -11.273 1 98.44 26 TYR B O 1
ATOM 1280 N N . ASP B 1 27 ? 1.29 -27.094 -11.68 1 97.75 27 ASP B N 1
ATOM 1281 C CA . ASP B 1 27 ? 0.282 -28.078 -11.297 1 97.75 27 ASP B CA 1
ATOM 1282 C C . ASP B 1 27 ? -0.088 -27.938 -9.82 1 97.75 27 ASP B C 1
ATOM 1284 O O . ASP B 1 27 ? -1.256 -28.078 -9.453 1 97.75 27 ASP B O 1
ATOM 1288 N N . VAL B 1 28 ? 0.945 -27.719 -9.047 1 97.62 28 VAL B N 1
ATOM 1289 C CA . VAL B 1 28 ? 0.712 -27.562 -7.613 1 97.62 28 VAL B CA 1
ATOM 1290 C C . VAL B 1 28 ? -0.252 -26.391 -7.371 1 97.62 28 VAL B C 1
ATOM 1292 O O . VAL B 1 28 ? -1.184 -26.516 -6.57 1 97.62 28 VAL B O 1
ATOM 1295 N N . LEU B 1 29 ? -0.094 -25.234 -8.023 1 98.44 29 LEU B N 1
ATOM 1296 C CA . LEU B 1 29 ? -1.003 -24.109 -7.902 1 98.44 29 LEU B CA 1
ATOM 1297 C C . LEU B 1 29 ? -2.43 -24.516 -8.25 1 98.44 29 LEU B C 1
ATOM 1299 O O . LEU B 1 29 ? -3.357 -24.266 -7.477 1 98.44 29 LEU B O 1
ATOM 1303 N N . GLU B 1 30 ? -2.561 -25.188 -9.375 1 98.25 30 GLU B N 1
ATOM 1304 C CA . GLU B 1 30 ? -3.895 -25.531 -9.859 1 98.25 30 GLU B CA 1
ATOM 1305 C C . GLU B 1 30 ? -4.57 -26.531 -8.938 1 98.25 30 GLU B C 1
ATOM 1307 O O . GLU B 1 30 ? -5.777 -26.453 -8.703 1 98.25 30 GLU B O 1
ATOM 1312 N N . GLN B 1 31 ? -3.775 -27.453 -8.477 1 97.06 31 GLN B N 1
ATOM 1313 C CA . GLN B 1 31 ? -4.309 -28.438 -7.547 1 97.06 31 GLN B CA 1
ATOM 1314 C C . GLN B 1 31 ? -4.785 -27.781 -6.254 1 97.06 31 GLN B C 1
ATOM 1316 O O . GLN B 1 31 ? -5.633 -28.344 -5.551 1 97.06 31 GLN B O 1
ATOM 1321 N N . ASN B 1 32 ? -4.215 -26.688 -5.984 1 97.94 32 ASN B N 1
ATOM 1322 C CA . ASN B 1 32 ? -4.625 -25.938 -4.801 1 97.94 32 ASN B CA 1
ATOM 1323 C C . ASN B 1 32 ? -5.574 -24.797 -5.152 1 97.94 32 ASN B C 1
ATOM 1325 O O . ASN B 1 32 ? -5.656 -23.812 -4.426 1 97.94 32 ASN B O 1
ATOM 1329 N N . ASN B 1 33 ? -6.195 -24.859 -6.277 1 98.44 33 ASN B N 1
ATOM 1330 C CA . ASN B 1 33 ? -7.238 -23.938 -6.715 1 98.44 33 ASN B CA 1
ATOM 1331 C C . ASN B 1 33 ? -6.695 -22.516 -6.906 1 98.44 33 ASN B C 1
ATOM 1333 O O . ASN B 1 33 ? -7.387 -21.547 -6.621 1 98.44 33 ASN B O 1
ATOM 1337 N N . LEU B 1 34 ? -5.5 -22.453 -7.277 1 98.75 34 LEU B N 1
ATOM 1338 C CA . LEU B 1 34 ? -4.848 -21.203 -7.664 1 98.75 34 LEU B CA 1
ATOM 1339 C C . LEU B 1 34 ? -4.438 -21.234 -9.133 1 98.75 34 LEU B C 1
ATOM 1341 O O . LEU B 1 34 ? -4.102 -22.297 -9.664 1 98.75 34 LEU B O 1
ATOM 1345 N N . PRO B 1 35 ? -4.535 -20.094 -9.727 1 98.69 35 PRO B N 1
ATOM 1346 C CA . PRO B 1 35 ? -4.195 -20.109 -11.156 1 98.69 35 PRO B CA 1
ATOM 1347 C C . PRO B 1 35 ? -2.699 -20.281 -11.398 1 98.69 35 PRO B C 1
ATOM 1349 O O . PRO B 1 35 ? -1.879 -19.75 -10.656 1 98.69 35 PRO B O 1
ATOM 1352 N N . ARG B 1 36 ? -2.359 -20.984 -12.445 1 98.5 36 ARG B N 1
ATOM 1353 C CA . ARG B 1 36 ? -0.966 -21.266 -12.766 1 98.5 36 ARG B CA 1
ATOM 1354 C C . ARG B 1 36 ? -0.194 -19.984 -13.055 1 98.5 36 ARG B C 1
ATOM 1356 O O . ARG B 1 36 ? 1.02 -19.922 -12.852 1 98.5 36 ARG B O 1
ATOM 1363 N N . GLY B 1 37 ? -0.922 -18.906 -13.445 1 98.56 37 GLY B N 1
ATOM 1364 C CA . GLY B 1 37 ? -0.31 -17.656 -13.859 1 98.56 37 GLY B CA 1
ATOM 1365 C C . GLY B 1 37 ? 0.229 -16.844 -12.688 1 98.56 37 GLY B C 1
ATOM 1366 O O . GLY B 1 37 ? 0.847 -15.797 -12.891 1 98.56 37 GLY B O 1
ATOM 1367 N N . LEU B 1 38 ? 0.047 -17.375 -11.484 1 98.75 38 LEU B N 1
ATOM 1368 C CA . LEU B 1 38 ? 0.714 -16.766 -10.344 1 98.75 38 LEU B CA 1
ATOM 1369 C C . LEU B 1 38 ? 2.229 -16.906 -10.453 1 98.75 38 LEU B C 1
ATOM 1371 O O . LEU B 1 38 ? 2.977 -16.156 -9.828 1 98.75 38 LEU B O 1
ATOM 1375 N N . LEU B 1 39 ? 2.639 -17.891 -11.195 1 98.75 39 LEU B N 1
ATOM 1376 C CA . LEU B 1 39 ? 4.062 -18.062 -11.461 1 98.75 39 LEU B CA 1
ATOM 1377 C C . LEU B 1 39 ? 4.383 -17.781 -12.922 1 98.75 39 LEU B C 1
ATOM 1379 O O . LEU B 1 39 ? 3.629 -18.172 -13.82 1 98.75 39 LEU B O 1
ATOM 1383 N N . PRO B 1 40 ? 5.469 -17.047 -13.086 1 98.56 40 PRO B N 1
ATOM 1384 C CA . PRO B 1 40 ? 5.883 -16.844 -14.477 1 98.56 40 PRO B CA 1
ATOM 1385 C C . PRO B 1 40 ? 6.414 -18.125 -15.125 1 98.56 40 PRO B C 1
ATOM 1387 O O . PRO B 1 40 ? 6.691 -19.109 -14.422 1 98.56 40 PRO B O 1
ATOM 1390 N N . GLN B 1 41 ? 6.48 -18.062 -16.453 1 98.25 41 GLN B N 1
ATOM 1391 C CA . GLN B 1 41 ? 7.09 -19.172 -17.172 1 98.25 41 GLN B CA 1
ATOM 1392 C C . GLN B 1 41 ? 8.555 -19.344 -16.781 1 98.25 41 GLN B C 1
ATOM 1394 O O . GLN B 1 41 ? 9.203 -18.391 -16.344 1 98.25 41 GLN B O 1
ATOM 1399 N N . GLY B 1 42 ? 9.023 -20.594 -16.875 1 97 42 GLY B N 1
ATOM 1400 C CA . GLY B 1 42 ? 10.461 -20.797 -16.797 1 97 42 GLY B CA 1
ATOM 1401 C C . GLY B 1 42 ? 10.922 -21.219 -15.406 1 97 42 GLY B C 1
ATOM 1402 O O . GLY B 1 42 ? 12.109 -21.141 -15.094 1 97 42 GLY B O 1
ATOM 1403 N N . VAL B 1 43 ? 10.039 -21.656 -14.609 1 97.94 43 VAL B N 1
ATOM 1404 C CA . VAL B 1 43 ? 10.422 -22.156 -13.289 1 97.94 43 VAL B CA 1
ATOM 1405 C C . VAL B 1 43 ? 11.508 -23.219 -13.445 1 97.94 43 VAL B C 1
ATOM 1407 O O . VAL B 1 43 ? 11.344 -24.172 -14.203 1 97.94 43 VAL B O 1
ATOM 1410 N N . GLN B 1 44 ? 12.555 -23.031 -12.727 1 97.75 44 GLN B N 1
ATOM 1411 C CA . GLN B 1 44 ? 13.688 -23.953 -12.805 1 97.75 44 GLN B CA 1
ATOM 1412 C C . GLN B 1 44 ? 13.484 -25.141 -11.883 1 97.75 44 GLN B C 1
ATOM 1414 O O . GLN B 1 44 ? 13.797 -26.281 -12.258 1 97.75 44 GLN B O 1
ATOM 1419 N N . SER B 1 45 ? 13.039 -24.891 -10.711 1 97.5 45 SER B N 1
ATOM 1420 C CA . SER B 1 45 ? 12.773 -25.969 -9.758 1 97.5 45 SER B CA 1
ATOM 1421 C C . SER B 1 45 ? 11.781 -25.516 -8.68 1 97.5 45 SER B C 1
ATOM 1423 O O . SER B 1 45 ? 11.492 -24.328 -8.555 1 97.5 45 SER B O 1
ATOM 1425 N N . TYR B 1 46 ? 11.242 -26.5 -7.973 1 98 46 TYR B N 1
ATOM 1426 C CA . TYR B 1 46 ? 10.406 -26.203 -6.82 1 98 46 TYR B CA 1
ATOM 1427 C C . TYR B 1 46 ? 10.547 -27.266 -5.742 1 98 46 TYR B C 1
ATOM 1429 O O . TYR B 1 46 ? 10.953 -28.391 -6.027 1 98 46 TYR B O 1
ATOM 1437 N N . LYS B 1 47 ? 10.242 -26.828 -4.551 1 97.06 47 LYS B N 1
ATOM 1438 C CA . LYS B 1 47 ? 10.18 -27.703 -3.391 1 97.06 47 LYS B CA 1
ATOM 1439 C C . LYS B 1 47 ? 8.844 -27.562 -2.66 1 97.06 47 LYS B C 1
ATOM 1441 O O . LYS B 1 47 ? 8.344 -26.438 -2.504 1 97.06 47 LYS B O 1
ATOM 1446 N N . LEU B 1 48 ? 8.312 -28.703 -2.316 1 95 48 LEU B N 1
ATOM 1447 C CA . LEU B 1 48 ? 7.141 -28.75 -1.45 1 95 48 LEU B CA 1
ATOM 1448 C C . LEU B 1 48 ? 7.484 -29.375 -0.104 1 95 48 LEU B C 1
ATOM 1450 O O . LEU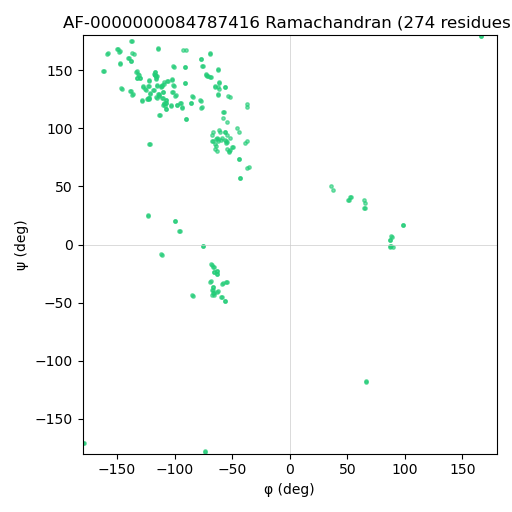 B 1 48 ? 7.945 -30.531 -0.048 1 95 48 LEU B O 1
ATOM 1454 N N . HIS B 1 49 ? 7.441 -28.547 0.84 1 87.31 49 HIS B N 1
ATOM 1455 C CA . HIS B 1 49 ? 7.742 -29.094 2.158 1 87.31 49 HIS B CA 1
ATOM 1456 C C . HIS B 1 49 ? 6.801 -28.531 3.217 1 87.31 49 HIS B C 1
ATOM 1458 O O . HIS B 1 49 ? 6.691 -27.312 3.377 1 87.31 49 HIS B O 1
ATOM 1464 N N . ASP B 1 50 ? 6.203 -29.547 4.094 1 88.5 50 ASP B N 1
ATOM 1465 C CA . ASP B 1 50 ? 5.375 -29.219 5.246 1 88.5 50 ASP B CA 1
ATOM 1466 C C . ASP B 1 50 ? 4.516 -27.984 4.969 1 88.5 50 ASP B C 1
ATOM 1468 O O . ASP B 1 50 ? 4.562 -27 5.715 1 88.5 50 ASP B O 1
ATOM 1472 N N . GLY B 1 51 ? 3.84 -28 3.875 1 88.19 51 GLY B N 1
ATOM 1473 C CA . GLY B 1 51 ? 2.871 -26.969 3.564 1 88.19 51 GLY B CA 1
ATOM 1474 C C . GLY B 1 51 ? 3.482 -25.766 2.855 1 88.19 51 GLY B C 1
ATOM 1475 O O . GLY B 1 51 ? 2.775 -24.828 2.49 1 88.19 51 GLY B O 1
ATOM 1476 N N . GLY B 1 52 ? 4.789 -25.781 2.641 1 96.5 52 GLY B N 1
ATOM 1477 C CA . GLY B 1 52 ? 5.473 -24.672 1.972 1 96.5 52 GLY B CA 1
ATOM 1478 C C . GLY B 1 52 ? 5.785 -24.969 0.517 1 96.5 52 GLY B C 1
ATOM 1479 O O . GLY B 1 52 ? 6.109 -26.109 0.161 1 96.5 52 GLY B O 1
ATOM 1480 N N . LEU B 1 53 ? 5.562 -24 -0.326 1 98.19 53 LEU B N 1
ATOM 1481 C CA . LEU B 1 53 ? 5.992 -24.031 -1.719 1 98.19 53 LEU B CA 1
ATOM 1482 C C . LEU B 1 53 ? 7.125 -23.047 -1.963 1 98.19 53 LEU B C 1
ATOM 1484 O O . LEU B 1 53 ? 6.988 -21.859 -1.666 1 98.19 53 LEU B O 1
ATOM 1488 N N . GLU B 1 54 ? 8.234 -23.547 -2.428 1 98.56 54 GLU B N 1
ATOM 1489 C CA . GLU B 1 54 ? 9.367 -22.719 -2.822 1 98.56 54 GLU B CA 1
ATOM 1490 C C . GLU B 1 54 ? 9.734 -22.938 -4.285 1 98.56 54 GLU B C 1
ATOM 1492 O O . GLU B 1 54 ? 9.898 -24.078 -4.719 1 98.56 54 GLU B O 1
ATOM 1497 N N . VAL B 1 55 ? 9.844 -21.859 -4.973 1 98.56 55 VAL B N 1
ATOM 1498 C CA . VAL B 1 55 ? 10.117 -21.938 -6.402 1 98.56 55 VAL B CA 1
ATOM 1499 C C . VAL B 1 55 ? 11.398 -21.172 -6.723 1 98.56 55 VAL B C 1
ATOM 1501 O O . VAL B 1 55 ? 11.641 -20.094 -6.184 1 98.56 55 VAL B O 1
ATOM 1504 N N . THR B 1 56 ? 12.266 -21.766 -7.566 1 98.56 56 THR B N 1
ATOM 1505 C CA . THR B 1 56 ? 13.469 -21.094 -8.047 1 98.56 56 THR B CA 1
ATOM 1506 C C . THR B 1 56 ? 13.32 -20.703 -9.516 1 98.56 56 THR B C 1
ATOM 1508 O O . THR B 1 56 ? 12.984 -21.547 -10.359 1 98.56 56 THR B O 1
ATOM 1511 N N . LEU B 1 57 ? 13.516 -19.422 -9.742 1 98.44 57 LEU B N 1
ATOM 1512 C CA . LEU B 1 57 ? 13.547 -18.906 -11.102 1 98.44 57 LEU B CA 1
ATOM 1513 C C . LEU B 1 57 ? 14.977 -18.672 -11.57 1 98.44 57 LEU B C 1
ATOM 1515 O O . LEU B 1 57 ? 15.891 -18.531 -10.75 1 98.44 57 LEU B O 1
ATOM 1519 N N . PRO B 1 58 ? 15.102 -18.75 -12.914 1 97.06 58 PRO B N 1
ATOM 1520 C CA . PRO B 1 58 ? 16.469 -18.625 -13.398 1 97.06 58 PRO B CA 1
ATOM 1521 C C . PRO B 1 58 ? 17.031 -17.203 -13.219 1 97.06 58 PRO B C 1
ATOM 1523 O O . PRO B 1 58 ? 18.234 -17.031 -13.055 1 97.06 58 PRO B O 1
ATOM 1526 N N . ASN B 1 59 ? 16.234 -16.156 -13.297 1 97.81 59 ASN B N 1
ATOM 1527 C CA . ASN B 1 59 ? 16.547 -14.742 -13.141 1 97.81 59 ASN B CA 1
ATOM 1528 C C . ASN B 1 59 ? 15.375 -13.977 -12.539 1 97.81 59 ASN B C 1
ATOM 1530 O O . ASN B 1 59 ? 14.273 -14.516 -12.398 1 97.81 59 ASN B O 1
ATOM 1534 N N . VAL B 1 60 ? 15.688 -12.781 -12.117 1 98.5 60 VAL B N 1
ATOM 1535 C CA . VAL B 1 60 ? 14.594 -11.875 -11.758 1 98.5 60 VAL B CA 1
ATOM 1536 C C . VAL B 1 60 ? 13.648 -11.719 -12.945 1 98.5 60 VAL B C 1
ATOM 1538 O O . VAL B 1 60 ? 14.086 -11.594 -14.086 1 98.5 60 VAL B O 1
ATOM 1541 N N . CYS B 1 61 ? 12.367 -11.789 -12.625 1 98.31 61 CYS B N 1
ATOM 1542 C CA . CYS B 1 61 ? 11.344 -11.75 -13.672 1 98.31 61 CYS B CA 1
ATOM 1543 C C . CYS B 1 61 ? 10.375 -10.594 -13.445 1 98.31 61 CYS B C 1
ATOM 1545 O O . CYS B 1 61 ? 9.805 -10.461 -12.359 1 98.31 61 CYS B O 1
ATOM 1547 N N . ASP B 1 62 ? 10.211 -9.766 -14.461 1 98.12 62 ASP B N 1
ATOM 1548 C CA . ASP B 1 62 ? 9.211 -8.711 -14.453 1 98.12 62 ASP B CA 1
ATOM 1549 C C . ASP B 1 62 ? 8.148 -8.953 -15.531 1 98.12 62 ASP B C 1
ATOM 1551 O O . ASP B 1 62 ? 8.477 -9.367 -16.641 1 98.12 62 ASP B O 1
ATOM 1555 N N . PHE B 1 63 ? 6.957 -8.75 -15.141 1 97.62 63 PHE B N 1
ATOM 1556 C CA . PHE B 1 63 ? 5.891 -8.758 -16.141 1 97.62 63 PHE B CA 1
ATOM 1557 C C . PHE B 1 63 ? 4.762 -7.816 -15.734 1 97.62 63 PHE B C 1
ATOM 1559 O O . PHE B 1 63 ? 4.719 -7.344 -14.594 1 97.62 63 PHE B O 1
ATOM 1566 N N . SER B 1 64 ? 3.852 -7.543 -16.672 1 95.38 64 SER B N 1
ATOM 1567 C CA . SER B 1 64 ? 2.738 -6.637 -16.406 1 95.38 64 SER B CA 1
ATOM 1568 C C . SER B 1 64 ? 1.398 -7.324 -16.641 1 95.38 64 SER B C 1
ATOM 1570 O O . SER B 1 64 ? 1.288 -8.195 -17.5 1 95.38 64 SER B O 1
ATOM 1572 N N . VAL B 1 65 ? 0.526 -6.992 -15.781 1 93.56 65 VAL B N 1
ATOM 1573 C CA . VAL B 1 65 ? -0.866 -7.398 -15.938 1 93.56 65 VAL B CA 1
ATOM 1574 C C . VAL B 1 65 ? -1.755 -6.16 -16.062 1 93.56 65 VAL B C 1
ATOM 1576 O O . VAL B 1 65 ? -1.585 -5.191 -15.32 1 93.56 65 VAL B O 1
ATOM 1579 N N . SER B 1 66 ? -2.654 -6.219 -17.078 1 90.06 66 SER B N 1
ATOM 1580 C CA . SER B 1 66 ? -3.594 -5.113 -17.266 1 90.06 66 SER B CA 1
ATOM 1581 C C . SER B 1 66 ? -4.98 -5.48 -16.75 1 90.06 66 SER B C 1
ATOM 1583 O O . SER B 1 66 ? -5.555 -6.492 -17.156 1 90.06 66 SER B O 1
ATOM 1585 N N . VAL B 1 67 ? -5.414 -4.742 -15.805 1 89.25 67 VAL B N 1
ATOM 1586 C CA . VAL B 1 67 ? -6.754 -4.961 -15.266 1 89.25 67 VAL B CA 1
ATOM 1587 C C . VAL B 1 67 ? -7.527 -3.645 -15.258 1 89.25 67 VAL B C 1
ATOM 1589 O O . VAL B 1 67 ? -7.113 -2.676 -14.617 1 89.25 67 VAL B O 1
ATOM 1592 N N . ALA B 1 68 ? -8.703 -3.646 -15.898 1 87.62 68 ALA B N 1
ATOM 1593 C CA . ALA B 1 68 ? -9.602 -2.498 -15.922 1 87.62 68 ALA B CA 1
ATOM 1594 C C . ALA B 1 68 ? -8.859 -1.227 -16.328 1 87.62 68 ALA B C 1
ATOM 1596 O O . ALA B 1 68 ? -9 -0.188 -15.672 1 87.62 68 ALA B O 1
ATOM 1597 N N . GLY B 1 69 ? -7.969 -1.324 -17.234 1 87.19 69 GLY B N 1
ATOM 1598 C CA . GLY B 1 69 ? -7.293 -0.156 -17.781 1 87.19 69 GLY B CA 1
ATOM 1599 C C . GLY B 1 69 ? -6.066 0.25 -16.984 1 87.19 69 GLY B C 1
ATOM 1600 O O . GLY B 1 69 ? -5.383 1.214 -17.328 1 87.19 69 GLY B O 1
ATOM 1601 N N . LYS B 1 70 ? -5.773 -0.44 -15.914 1 87.75 70 LYS B N 1
ATOM 1602 C CA . LYS B 1 70 ? -4.598 -0.173 -15.086 1 87.75 70 LYS B CA 1
ATOM 1603 C C . LYS B 1 70 ? -3.529 -1.241 -15.297 1 87.75 70 LYS B C 1
ATOM 1605 O O . LYS B 1 70 ? -3.846 -2.416 -15.5 1 87.75 70 LYS B O 1
ATOM 1610 N N . GLN B 1 71 ? -2.305 -0.734 -15.32 1 89.81 71 GLN B N 1
ATOM 1611 C CA . GLN B 1 71 ? -1.188 -1.662 -15.461 1 89.81 71 GLN B CA 1
ATOM 1612 C C . GLN B 1 71 ? -0.549 -1.961 -14.109 1 89.81 71 GLN B C 1
ATOM 1614 O O . GLN B 1 71 ? -0.283 -1.046 -13.328 1 89.81 71 GLN B O 1
ATOM 1619 N N . TYR B 1 72 ? -0.39 -3.209 -13.797 1 93.81 72 TYR B N 1
ATOM 1620 C CA . TYR B 1 72 ? 0.339 -3.682 -12.625 1 93.81 72 TYR B CA 1
ATOM 1621 C C . TYR B 1 72 ? 1.599 -4.434 -13.031 1 93.81 72 TYR B C 1
ATOM 1623 O O . TYR B 1 72 ? 1.547 -5.332 -13.875 1 93.81 72 TYR B O 1
ATOM 1631 N N . LYS B 1 73 ? 2.643 -4 -12.461 1 96.5 73 LYS B N 1
ATOM 1632 C CA . LYS B 1 73 ? 3.893 -4.711 -12.703 1 96.5 73 LYS B CA 1
ATOM 1633 C C . LYS B 1 73 ? 4.25 -5.621 -11.531 1 96.5 73 LYS B C 1
ATOM 1635 O O . LYS B 1 73 ? 4.148 -5.219 -10.375 1 96.5 73 LYS B O 1
ATOM 1640 N N . PHE B 1 74 ? 4.555 -6.789 -11.883 1 98.12 74 PHE B N 1
ATOM 1641 C CA . PHE B 1 74 ? 5.016 -7.754 -10.891 1 98.12 74 PHE B CA 1
ATOM 1642 C C . PHE B 1 74 ? 6.5 -8.047 -11.07 1 98.12 74 PHE B C 1
ATOM 1644 O O . PHE B 1 74 ? 6.977 -8.203 -12.195 1 98.12 74 PHE B O 1
ATOM 1651 N N . ARG B 1 75 ? 7.164 -8.148 -9.945 1 98.69 75 ARG B N 1
ATOM 1652 C CA . ARG B 1 75 ? 8.57 -8.531 -9.938 1 98.69 75 ARG B CA 1
ATOM 1653 C C . ARG B 1 75 ? 8.797 -9.766 -9.062 1 98.69 75 ARG B C 1
ATOM 1655 O O . ARG B 1 75 ? 8.43 -9.773 -7.891 1 98.69 75 ARG B O 1
ATOM 1662 N N . TYR B 1 76 ? 9.375 -10.695 -9.68 1 98.75 76 TYR B N 1
ATOM 1663 C CA . TYR B 1 76 ? 9.742 -11.922 -9 1 98.75 76 TYR B CA 1
ATOM 1664 C C . TYR B 1 76 ? 11.258 -12.031 -8.852 1 98.75 76 TYR B C 1
ATOM 1666 O O . TYR B 1 76 ? 11.992 -11.898 -9.836 1 98.75 76 TYR B O 1
ATOM 1674 N N . GLY B 1 77 ? 11.656 -12.234 -7.629 1 98.69 77 GLY B N 1
ATOM 1675 C CA . GLY B 1 77 ? 13.047 -12.602 -7.43 1 98.69 77 GLY B CA 1
ATOM 1676 C C . GLY B 1 77 ? 13.352 -14.031 -7.836 1 98.69 77 GLY B C 1
ATOM 1677 O O . GLY B 1 77 ? 12.477 -14.742 -8.328 1 98.69 77 GLY B O 1
ATOM 1678 N N . ILE B 1 78 ? 14.562 -14.398 -7.621 1 98.62 78 ILE B N 1
ATOM 1679 C CA . ILE B 1 78 ? 15.039 -15.727 -7.988 1 98.62 78 ILE B CA 1
ATOM 1680 C C . ILE B 1 78 ? 14.359 -16.781 -7.121 1 98.62 78 ILE B C 1
ATOM 1682 O O . ILE B 1 78 ? 13.992 -17.859 -7.609 1 98.62 78 ILE B O 1
ATOM 1686 N N . SER B 1 79 ? 14.273 -16.484 -5.875 1 98.56 79 SER B N 1
ATOM 1687 C CA . SER B 1 79 ? 13.594 -17.391 -4.949 1 98.56 79 SER B CA 1
ATOM 1688 C C . SER B 1 79 ? 12.25 -16.812 -4.508 1 98.56 79 SER B C 1
ATOM 1690 O O . SER B 1 79 ? 12.195 -15.703 -3.955 1 98.56 79 SER B O 1
ATOM 1692 N N . VAL B 1 80 ? 11.203 -17.578 -4.785 1 98.62 80 VAL B N 1
ATOM 1693 C CA . VAL B 1 80 ? 9.844 -17.156 -4.461 1 98.62 80 VAL B CA 1
ATOM 1694 C C . VAL B 1 80 ? 9.109 -18.266 -3.732 1 98.62 80 VAL B C 1
ATOM 1696 O O . VAL B 1 80 ? 9.352 -19.453 -3.996 1 98.62 80 VAL B O 1
ATOM 1699 N N . GLY B 1 81 ? 8.203 -17.875 -2.777 1 98.38 81 GLY B N 1
ATOM 1700 C CA . GLY B 1 81 ? 7.5 -18.953 -2.09 1 98.38 81 GLY B CA 1
ATOM 1701 C C . GLY B 1 81 ? 6.496 -18.453 -1.067 1 98.38 81 GLY B C 1
ATOM 1702 O O . GLY B 1 81 ? 6.156 -17.266 -1.051 1 98.38 81 GLY B O 1
ATOM 1703 N N . GLY B 1 82 ? 5.988 -19.422 -0.292 1 98.62 82 GLY B N 1
ATOM 1704 C CA . GLY B 1 82 ? 5.012 -19.219 0.764 1 98.62 82 GLY B CA 1
ATOM 1705 C C . GLY B 1 82 ? 4.371 -20.5 1.248 1 98.62 82 GLY B C 1
ATOM 1706 O O . GLY B 1 82 ? 4.742 -21.594 0.801 1 98.62 82 GLY B O 1
ATOM 1707 N N . ALA B 1 83 ? 3.52 -20.359 2.18 1 98.69 83 ALA B N 1
ATOM 1708 C CA . ALA B 1 83 ? 2.705 -21.484 2.635 1 98.69 83 ALA B CA 1
ATOM 1709 C C . ALA B 1 83 ? 1.455 -21.641 1.775 1 98.69 83 ALA B C 1
ATOM 1711 O O . ALA B 1 83 ? 0.649 -20.719 1.666 1 98.69 83 ALA B O 1
ATOM 1712 N N . ILE B 1 84 ? 1.32 -22.797 1.184 1 98.25 84 ILE B N 1
ATOM 1713 C CA . ILE B 1 84 ? 0.245 -22.969 0.213 1 98.25 84 ILE B CA 1
ATOM 1714 C C . ILE B 1 84 ? -0.82 -23.906 0.783 1 98.25 84 ILE B C 1
ATOM 1716 O O . ILE B 1 84 ? -0.497 -24.953 1.364 1 98.25 84 ILE B O 1
ATOM 1720 N N . GLN B 1 85 ? -1.979 -23.516 0.698 1 97.88 85 GLN B N 1
ATOM 1721 C CA . GLN B 1 85 ? -3.164 -24.328 0.945 1 97.88 85 GLN B CA 1
ATOM 1722 C C . GLN B 1 85 ? -4.238 -24.062 -0.107 1 97.88 85 GLN B C 1
ATOM 1724 O O . GLN B 1 85 ? -4.059 -23.219 -0.992 1 97.88 85 GLN B O 1
ATOM 1729 N N . SER B 1 86 ? -5.277 -24.797 -0.021 1 97.94 86 SER B N 1
ATOM 1730 C CA . SER B 1 86 ? -6.32 -24.641 -1.028 1 97.94 86 SER B CA 1
ATOM 1731 C C . SER B 1 86 ? -6.832 -23.203 -1.066 1 97.94 86 SER B C 1
ATOM 1733 O O . SER B 1 86 ? -7.301 -22.672 -0.054 1 97.94 86 SER B O 1
ATOM 1735 N N . GLY B 1 87 ? -6.613 -22.547 -2.109 1 98.5 87 GLY B N 1
ATOM 1736 C CA . GLY B 1 87 ? -7.164 -21.219 -2.389 1 98.5 87 GLY B CA 1
ATOM 1737 C C . GLY B 1 87 ? -6.301 -20.094 -1.864 1 98.5 87 GLY B C 1
ATOM 1738 O O . GLY B 1 87 ? -6.691 -18.922 -1.932 1 98.5 87 GLY B O 1
ATOM 1739 N N . SER B 1 88 ? -5.145 -20.438 -1.379 1 98.75 88 SER B N 1
ATOM 1740 C CA . SER B 1 88 ? -4.418 -19.328 -0.793 1 98.75 88 SER B CA 1
ATOM 1741 C C . SER B 1 88 ? -2.936 -19.641 -0.637 1 98.75 88 SER B C 1
ATOM 1743 O O . SER B 1 88 ? -2.557 -20.812 -0.549 1 98.75 88 SER B O 1
ATOM 1745 N N . ILE B 1 89 ? -2.139 -18.656 -0.721 1 98.81 89 ILE B N 1
ATOM 1746 C CA . ILE B 1 89 ? -0.738 -18.688 -0.317 1 98.81 89 ILE B CA 1
ATOM 1747 C C . ILE B 1 89 ? -0.478 -17.594 0.72 1 98.81 89 ILE B C 1
ATOM 1749 O O . ILE B 1 89 ? -0.849 -16.438 0.52 1 98.81 89 ILE B O 1
ATOM 1753 N N . THR B 1 90 ? 0.07 -17.969 1.849 1 98.56 90 THR B N 1
ATOM 1754 C CA . THR B 1 90 ? 0.408 -17.016 2.895 1 98.56 90 THR B CA 1
ATOM 1755 C C . THR B 1 90 ? 1.919 -16.938 3.098 1 98.56 90 THR B C 1
ATOM 1757 O O . THR B 1 90 ? 2.664 -17.75 2.527 1 98.56 90 THR B O 1
ATOM 1760 N N . GLN B 1 91 ? 2.379 -15.938 3.855 1 98.12 91 GLN B N 1
ATOM 1761 C CA . GLN B 1 91 ? 3.801 -15.719 4.09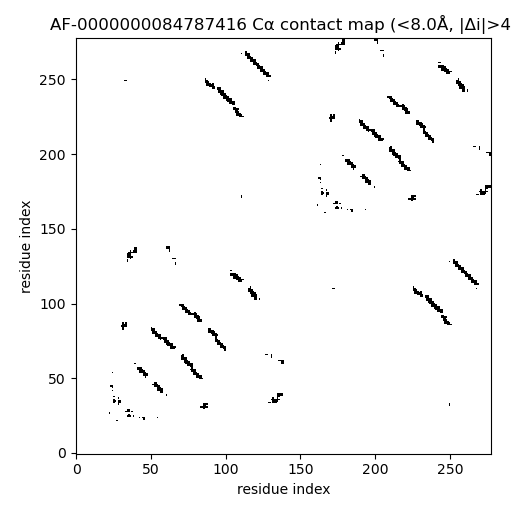8 1 98.12 91 GLN B CA 1
ATOM 1762 C C . GLN B 1 91 ? 4.578 -15.648 2.785 1 98.12 91 GLN B C 1
ATOM 1764 O O . GLN B 1 91 ? 5.621 -16.281 2.641 1 98.12 91 GLN B O 1
ATOM 1769 N N . VAL B 1 92 ? 3.945 -14.969 1.841 1 98.75 92 VAL B N 1
ATOM 1770 C CA . VAL B 1 92 ? 4.52 -14.852 0.504 1 98.75 92 VAL B CA 1
ATOM 1771 C C . VAL B 1 92 ? 5.828 -14.062 0.57 1 98.75 92 VAL B C 1
ATOM 1773 O O . VAL B 1 92 ? 5.914 -13.047 1.267 1 98.75 92 VAL B O 1
ATOM 1776 N N . TYR B 1 93 ? 6.824 -14.523 -0.112 1 98.44 93 TYR B N 1
ATOM 1777 C CA . TYR B 1 93 ? 8.078 -13.789 -0.2 1 98.44 93 TYR B CA 1
ATOM 1778 C C . TYR B 1 93 ? 8.633 -13.828 -1.618 1 98.44 93 TYR B C 1
ATOM 1780 O O . TYR B 1 93 ? 8.242 -14.672 -2.424 1 98.44 93 TYR B O 1
ATOM 1788 N N . GLY B 1 94 ? 9.461 -12.906 -1.951 1 98.62 94 GLY B N 1
ATOM 1789 C CA . GLY B 1 94 ? 10.188 -12.898 -3.209 1 98.62 94 GLY B CA 1
ATOM 1790 C C . GLY B 1 94 ? 9.422 -12.25 -4.344 1 98.62 94 GLY B C 1
ATOM 1791 O O . GLY B 1 94 ? 9.836 -12.312 -5.5 1 98.62 94 GLY B O 1
ATOM 1792 N N . VAL B 1 95 ? 8.234 -11.711 -4.02 1 98.62 95 VAL B N 1
ATOM 1793 C CA . VAL B 1 95 ? 7.395 -11.109 -5.047 1 98.62 95 VAL B CA 1
ATOM 1794 C C . VAL B 1 95 ? 6.941 -9.727 -4.598 1 98.62 95 VAL B C 1
ATOM 1796 O O . VAL B 1 95 ? 6.617 -9.516 -3.428 1 98.62 95 VAL B O 1
ATOM 1799 N N . ARG B 1 96 ? 6.855 -8.789 -5.492 1 97.94 96 ARG B N 1
ATOM 1800 C CA . ARG B 1 96 ? 6.281 -7.48 -5.207 1 97.94 96 ARG B CA 1
ATOM 1801 C C . ARG B 1 96 ? 5.426 -6.996 -6.371 1 97.94 96 ARG B C 1
ATOM 1803 O O . ARG B 1 96 ? 5.516 -7.527 -7.48 1 97.94 96 ARG B O 1
ATOM 1810 N N . VAL B 1 97 ? 4.598 -6.109 -6.133 1 96.75 97 VAL B N 1
ATOM 1811 C CA . VAL B 1 97 ? 3.717 -5.539 -7.145 1 96.75 97 VAL B CA 1
ATOM 1812 C C . VAL B 1 97 ? 3.867 -4.02 -7.16 1 96.75 97 VAL B C 1
ATOM 1814 O O . VAL B 1 97 ? 3.99 -3.389 -6.105 1 96.75 97 VAL B O 1
ATOM 1817 N N . GLN B 1 98 ? 3.992 -3.523 -8.359 1 94.38 98 GLN B N 1
ATOM 1818 C CA . GLN B 1 98 ? 3.984 -2.072 -8.523 1 94.38 98 GLN B CA 1
ATOM 1819 C C . GLN B 1 98 ? 2.58 -1.559 -8.82 1 94.38 98 GLN B C 1
ATOM 1821 O O . GLN B 1 98 ? 1.953 -1.979 -9.797 1 94.38 98 GLN B O 1
ATOM 1826 N N . VAL B 1 99 ? 2.061 -0.745 -7.965 1 86.81 99 VAL B N 1
ATOM 1827 C CA . VAL B 1 99 ? 0.708 -0.222 -8.125 1 86.81 99 VAL B CA 1
ATOM 1828 C C . VAL B 1 99 ? 0.768 1.212 -8.648 1 86.81 99 VAL B C 1
ATOM 1830 O O . VAL B 1 99 ? 1.669 1.973 -8.289 1 86.81 99 VAL B O 1
ATOM 1833 N N . GLU B 1 100 ? -0.242 1.424 -9.57 1 84.44 100 GLU B N 1
ATOM 1834 C CA . GLU B 1 100 ? -0.34 2.764 -10.141 1 84.44 100 GLU B CA 1
ATOM 1835 C C . GLU B 1 100 ? -1.582 3.49 -9.633 1 84.44 100 GLU B C 1
ATOM 1837 O O . GLU B 1 100 ? -2.697 2.98 -9.75 1 84.44 100 GLU B O 1
ATOM 1842 N N . PHE B 1 101 ? -1.358 4.586 -8.992 1 84.94 101 PHE B N 1
ATOM 1843 C CA . PHE B 1 101 ? -2.385 5.555 -8.617 1 84.94 101 PHE B CA 1
ATOM 1844 C C . PHE B 1 101 ? -3.355 4.957 -7.609 1 84.94 101 PHE B C 1
ATOM 1846 O O . PHE B 1 101 ? -4.57 5.145 -7.719 1 84.94 101 PHE B O 1
ATOM 1853 N N . ALA B 1 102 ? -2.906 4.141 -6.719 1 88.31 102 ALA B N 1
ATOM 1854 C CA . ALA B 1 102 ? -3.738 3.543 -5.68 1 88.31 102 ALA B CA 1
ATOM 1855 C C . ALA B 1 102 ? -3.877 4.477 -4.48 1 88.31 102 ALA B C 1
ATOM 1857 O O . ALA B 1 102 ? -2.883 5.008 -3.98 1 88.31 102 ALA B O 1
ATOM 1858 N N . TRP B 1 103 ? -5.125 4.715 -4.109 1 92.56 103 TRP B N 1
ATOM 1859 C CA . TRP B 1 103 ? -5.367 5.438 -2.865 1 92.56 103 TRP B CA 1
ATOM 1860 C C . TRP B 1 103 ? -5.152 4.531 -1.659 1 92.56 103 TRP B C 1
ATOM 1862 O O . TRP B 1 103 ? -5.809 3.496 -1.525 1 92.56 103 TRP B O 1
ATOM 1872 N N . LEU B 1 104 ? -4.215 4.859 -0.827 1 95.38 104 LEU B N 1
ATOM 1873 C CA . LEU B 1 104 ? -3.852 4.051 0.332 1 95.38 104 LEU B CA 1
ATOM 1874 C C . LEU B 1 104 ? -4.09 4.82 1.627 1 95.38 104 LEU B C 1
ATOM 1876 O O . LEU B 1 104 ? -3.859 6.031 1.687 1 95.38 104 LEU B O 1
ATOM 1880 N N . ARG B 1 105 ? -4.473 4.121 2.688 1 96.62 105 ARG B N 1
ATOM 1881 C CA . ARG B 1 105 ? -4.59 4.707 4.02 1 96.62 105 ARG B CA 1
ATOM 1882 C C . ARG B 1 105 ? -3.283 4.562 4.797 1 96.62 105 ARG B C 1
ATOM 1884 O O . ARG B 1 105 ? -2.463 3.695 4.484 1 96.62 105 ARG B O 1
ATOM 1891 N N . PHE B 1 106 ? -3.09 5.449 5.664 1 97.81 106 PHE B N 1
ATOM 1892 C CA . PHE B 1 106 ? -1.986 5.324 6.609 1 97.81 106 PHE B CA 1
ATOM 1893 C C . PHE B 1 106 ? -2.455 5.609 8.031 1 97.81 106 PHE B C 1
ATO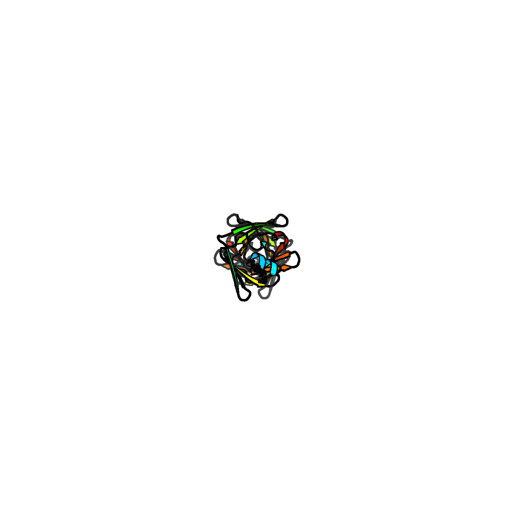M 1895 O O . PHE B 1 106 ? -3.371 6.406 8.242 1 97.81 106 PHE B O 1
ATOM 1902 N N . ASN B 1 107 ? -1.807 4.949 9 1 97.62 107 ASN B N 1
ATOM 1903 C CA . ASN B 1 107 ? -2.303 5.059 10.367 1 97.62 107 ASN B CA 1
ATOM 1904 C C . ASN B 1 107 ? -1.335 5.836 11.258 1 97.62 107 ASN B C 1
ATOM 1906 O O . ASN B 1 107 ? -1.654 6.148 12.406 1 97.62 107 ASN B O 1
ATOM 1910 N N . LYS B 1 108 ? -0.196 6.109 10.711 1 98.62 108 LYS B N 1
ATOM 1911 C CA . LYS B 1 108 ? 0.812 6.797 11.516 1 98.62 108 LYS B CA 1
ATOM 1912 C C . LYS B 1 108 ? 1.654 7.734 10.648 1 98.62 108 LYS B C 1
ATOM 1914 O O . LYS B 1 108 ? 2.057 7.375 9.547 1 98.62 108 LYS B O 1
ATOM 1919 N N . VAL B 1 109 ? 1.842 8.891 11.141 1 98.81 109 VAL B N 1
ATOM 1920 C CA . VAL B 1 109 ? 2.83 9.844 10.641 1 98.81 109 VAL B CA 1
ATOM 1921 C C . VAL B 1 109 ? 3.887 10.102 11.719 1 98.81 109 VAL B C 1
ATOM 1923 O O . VAL B 1 109 ? 3.557 10.438 12.852 1 98.81 109 VAL B O 1
ATOM 1926 N N . GLU B 1 110 ? 5.133 9.914 11.305 1 98.81 110 GLU B N 1
ATOM 1927 C CA . GLU B 1 110 ? 6.195 10.094 12.289 1 98.81 110 GLU B CA 1
ATOM 1928 C C . GLU B 1 110 ? 7.367 10.875 11.703 1 98.81 110 GLU B C 1
ATOM 1930 O O . GLU B 1 110 ? 7.863 10.555 10.625 1 98.81 110 GLU B O 1
ATOM 1935 N N . ARG B 1 111 ? 7.746 11.859 12.391 1 98.81 111 ARG B N 1
ATOM 1936 C CA . ARG B 1 111 ? 8.93 12.609 12.008 1 98.81 111 ARG B CA 1
ATOM 1937 C C . ARG B 1 111 ? 10.211 11.867 12.391 1 98.81 111 ARG B C 1
ATOM 1939 O O . ARG B 1 111 ? 10.359 11.438 13.531 1 98.81 111 ARG B O 1
ATOM 1946 N N . ALA B 1 112 ? 11 11.648 11.469 1 98.31 112 ALA B N 1
ATOM 1947 C CA . ALA B 1 112 ? 12.336 11.094 11.656 1 98.31 112 ALA B CA 1
ATOM 1948 C C . ALA B 1 112 ? 13.398 12.039 11.102 1 98.31 112 ALA B C 1
ATOM 1950 O O . ALA B 1 112 ? 13.859 11.859 9.969 1 98.31 112 ALA B O 1
ATOM 1951 N N . GLY B 1 113 ? 13.844 13.031 11.953 1 97.69 113 GLY B N 1
ATOM 1952 C CA . GLY B 1 113 ? 14.742 14.062 11.469 1 97.69 113 GLY B CA 1
ATOM 1953 C C . GLY B 1 113 ? 14.102 14.984 10.445 1 97.69 113 GLY B C 1
ATOM 1954 O O . GLY B 1 113 ? 13.141 15.695 10.758 1 97.69 113 GLY B O 1
ATOM 1955 N N . ASP B 1 114 ? 14.656 14.977 9.258 1 98.12 114 ASP B N 1
ATOM 1956 C CA . ASP B 1 114 ? 14.148 15.859 8.211 1 98.12 114 ASP B CA 1
ATOM 1957 C C . ASP B 1 114 ? 13.148 15.125 7.312 1 98.12 114 ASP B C 1
ATOM 1959 O O . ASP B 1 114 ? 12.742 15.656 6.273 1 98.12 114 ASP B O 1
ATOM 1963 N N . GLN B 1 115 ? 12.75 13.914 7.812 1 98.5 115 GLN B N 1
ATOM 1964 C CA . GLN B 1 115 ? 11.789 13.125 7.047 1 98.5 115 GLN B CA 1
ATOM 1965 C C . GLN B 1 115 ? 10.492 12.93 7.832 1 98.5 115 GLN B C 1
ATOM 1967 O O . GLN B 1 115 ? 10.5 12.938 9.062 1 98.5 115 GLN B O 1
ATOM 1972 N N . LEU B 1 116 ? 9.398 12.844 7.062 1 98.62 116 LEU B N 1
ATOM 1973 C CA . LEU B 1 116 ? 8.109 12.375 7.566 1 98.62 116 LEU B CA 1
ATOM 1974 C C . LEU B 1 116 ? 7.785 10.984 7.027 1 98.62 116 LEU B C 1
ATOM 1976 O O . LEU B 1 116 ? 7.703 10.789 5.812 1 98.62 116 LEU B O 1
ATOM 1980 N N . ASN B 1 117 ? 7.695 10.031 7.93 1 98.44 117 ASN B N 1
ATOM 1981 C CA . ASN B 1 117 ? 7.344 8.664 7.551 1 98.44 117 ASN B CA 1
ATOM 1982 C C . ASN B 1 117 ? 5.844 8.406 7.703 1 98.44 117 ASN B C 1
ATOM 1984 O O . ASN B 1 117 ? 5.281 8.625 8.773 1 98.44 117 ASN B O 1
ATOM 1988 N N . LEU B 1 118 ? 5.238 8.039 6.637 1 97.94 118 LEU B N 1
ATOM 1989 C CA . LEU B 1 118 ? 3.859 7.562 6.668 1 97.94 118 LEU B CA 1
ATOM 1990 C C . LEU B 1 118 ? 3.814 6.039 6.684 1 97.94 118 LEU B C 1
ATOM 1992 O O . LEU B 1 118 ? 4.344 5.387 5.777 1 97.94 118 LEU B O 1
ATOM 1996 N N . GLN B 1 119 ? 3.234 5.488 7.707 1 97.75 119 GLN B N 1
ATOM 1997 C CA . GLN B 1 119 ? 3.043 4.043 7.773 1 97.75 119 GLN B CA 1
ATOM 1998 C C . GLN B 1 119 ? 1.709 3.637 7.152 1 97.75 119 GLN B C 1
ATOM 2000 O O . GLN B 1 119 ? 0.654 3.818 7.766 1 97.75 119 GLN B O 1
ATOM 2005 N N . LEU B 1 120 ? 1.847 3.031 6.008 1 96 120 LEU B N 1
ATOM 2006 C CA . LEU B 1 120 ? 0.649 2.592 5.297 1 96 120 LEU B CA 1
ATOM 2007 C C . LEU B 1 120 ? -0.024 1.438 6.031 1 96 120 LEU B C 1
ATOM 2009 O O . LEU B 1 120 ? 0.652 0.601 6.633 1 96 120 LEU B O 1
ATOM 2013 N N . GLU B 1 121 ? -1.403 1.456 5.973 1 95.88 121 GLU B N 1
ATOM 2014 C CA . GLU B 1 121 ? -2.174 0.332 6.496 1 95.88 121 GLU B CA 1
ATOM 2015 C C . GLU B 1 121 ? -2.15 -0.85 5.531 1 95.88 121 GLU B C 1
ATOM 2017 O O . GLU B 1 121 ? -1.812 -0.694 4.355 1 95.88 121 GLU B O 1
ATOM 2022 N N . THR B 1 122 ? -2.441 -1.96 6.145 1 94.25 122 THR B N 1
ATOM 2023 C CA . THR B 1 122 ? -2.658 -3.113 5.281 1 94.25 122 THR B CA 1
ATOM 2024 C C . THR B 1 122 ? -3.842 -2.877 4.348 1 94.25 122 THR B C 1
ATOM 2026 O O . THR B 1 122 ? -4.848 -2.285 4.75 1 94.25 122 THR B O 1
ATOM 2029 N N . SER B 1 123 ? -3.67 -3.189 3.1 1 93.62 123 SER B N 1
ATOM 2030 C CA . SER B 1 123 ? -4.742 -3.061 2.117 1 93.62 123 SER B CA 1
ATOM 2031 C C . SER B 1 123 ? -4.812 -4.289 1.213 1 93.62 123 SER B C 1
ATOM 2033 O O . SER B 1 123 ? -3.961 -5.172 1.291 1 93.62 123 SER B O 1
ATOM 2035 N N . ILE B 1 124 ? -5.969 -4.379 0.535 1 95.12 124 ILE B N 1
ATOM 2036 C CA . ILE B 1 124 ? -6.199 -5.492 -0.38 1 95.12 124 ILE B CA 1
ATOM 2037 C C . ILE B 1 124 ? -6.285 -4.973 -1.813 1 95.12 124 ILE B C 1
ATOM 2039 O O . ILE B 1 124 ? -6.965 -3.979 -2.08 1 95.12 124 ILE B O 1
ATOM 2043 N N . VAL B 1 125 ? -5.52 -5.59 -2.672 1 93.81 125 VAL B N 1
ATOM 2044 C CA . VAL B 1 125 ? -5.695 -5.363 -4.102 1 93.81 125 VAL B CA 1
ATOM 2045 C C . VAL B 1 125 ? -6.246 -6.625 -4.762 1 93.81 125 VAL B C 1
ATOM 2047 O O . VAL B 1 125 ? -5.742 -7.727 -4.527 1 93.81 125 VAL B O 1
ATOM 2050 N N . SER B 1 126 ? -7.203 -6.449 -5.645 1 95.56 126 SER B N 1
ATOM 2051 C CA . SER B 1 126 ? -7.891 -7.609 -6.211 1 95.56 126 SER B CA 1
ATOM 2052 C C . SER B 1 126 ? -7.672 -7.699 -7.719 1 95.56 126 SER B C 1
ATOM 2054 O O . SER B 1 126 ? -7.621 -6.676 -8.406 1 95.56 126 SER B O 1
ATOM 2056 N N . PHE B 1 127 ? -7.609 -8.906 -8.164 1 97.06 127 PHE B N 1
ATOM 2057 C CA . PHE B 1 127 ? -7.477 -9.219 -9.578 1 97.06 127 PHE B CA 1
ATOM 2058 C C . PHE B 1 127 ? -8.461 -10.305 -9.992 1 97.06 127 PHE B C 1
ATOM 2060 O O . PHE B 1 127 ? -8.703 -11.25 -9.234 1 97.06 127 PHE B O 1
ATOM 2067 N N . PRO B 1 128 ? -9 -10.141 -11.258 1 98 128 PRO B N 1
ATOM 2068 C CA . PRO B 1 128 ? -9.688 -11.344 -11.734 1 98 128 PRO B CA 1
ATOM 2069 C C . PRO B 1 128 ? -8.758 -12.555 -11.852 1 98 128 PRO B C 1
ATOM 2071 O O . PRO B 1 128 ? -7.613 -12.414 -12.289 1 98 128 PRO B O 1
ATOM 2074 N N . VAL B 1 129 ? -9.281 -13.688 -11.453 1 98.5 129 VAL B N 1
ATOM 2075 C CA . VAL B 1 129 ? -8.492 -14.914 -11.539 1 98.5 129 VAL B CA 1
ATOM 2076 C C . VAL B 1 129 ? -8.008 -15.109 -12.977 1 98.5 129 VAL B C 1
ATOM 2078 O O . VAL B 1 129 ? -6.891 -15.586 -13.195 1 98.5 129 VAL B O 1
ATOM 2081 N N . SER B 1 130 ? -8.797 -14.664 -13.898 1 97.31 130 SER B N 1
ATOM 2082 C CA . SER B 1 130 ? -8.5 -14.867 -15.312 1 97.31 130 SER B CA 1
ATOM 2083 C C . SER B 1 130 ? -7.254 -14.102 -15.742 1 97.31 130 SER B C 1
ATOM 2085 O O . SER B 1 130 ? -6.621 -14.438 -16.734 1 97.31 130 SER B O 1
ATOM 2087 N N . ALA B 1 131 ? -6.855 -13.078 -14.945 1 97.31 131 ALA B N 1
ATOM 2088 C CA . ALA B 1 131 ? -5.652 -12.305 -15.258 1 97.31 131 ALA B CA 1
ATOM 2089 C C . ALA B 1 131 ? -4.398 -13.156 -15.086 1 97.31 131 ALA B C 1
ATOM 2091 O O . ALA B 1 131 ? -3.332 -12.82 -15.609 1 97.31 131 ALA B O 1
ATOM 2092 N N . PHE B 1 132 ? -4.559 -14.25 -14.391 1 98.12 132 PHE B N 1
ATOM 2093 C CA . PHE B 1 132 ? -3.436 -15.133 -14.102 1 98.12 132 PHE B CA 1
ATOM 2094 C C . PHE B 1 132 ? -3.715 -16.547 -14.609 1 98.12 132 PHE B C 1
ATOM 2096 O O . PHE B 1 132 ? -3.162 -17.516 -14.086 1 98.12 132 PHE B O 1
ATOM 2103 N N . ALA B 1 133 ? -4.598 -16.641 -15.625 1 97.44 133 ALA B N 1
ATOM 2104 C CA . ALA B 1 133 ? -4.98 -17.938 -16.156 1 97.44 133 ALA B CA 1
ATOM 2105 C C . ALA B 1 133 ? -3.795 -18.625 -16.844 1 97.44 133 ALA B C 1
ATOM 2107 O O . ALA B 1 133 ? -3.662 -19.844 -16.781 1 97.44 133 ALA B O 1
ATOM 2108 N N . GLN B 1 134 ? -2.996 -17.828 -17.484 1 97.38 134 GLN B N 1
ATOM 2109 C CA . GLN B 1 134 ? -1.788 -18.344 -18.125 1 97.38 134 GLN B CA 1
ATOM 2110 C C . GLN B 1 134 ? -0.535 -17.75 -17.484 1 97.38 134 GLN B C 1
ATOM 2112 O O . GLN B 1 134 ? -0.521 -16.578 -17.094 1 97.38 134 GLN B O 1
ATOM 2117 N N . SER B 1 135 ? 0.429 -18.578 -17.406 1 98.38 135 SER B N 1
ATOM 2118 C CA . SER B 1 135 ? 1.702 -18.109 -16.875 1 98.38 135 SER B CA 1
ATOM 2119 C C . SER B 1 135 ? 2.293 -17.016 -17.75 1 98.38 135 SER B C 1
ATOM 2121 O O . SER B 1 135 ? 2.43 -17.188 -18.969 1 98.38 135 SER B O 1
ATOM 2123 N N . PRO B 1 136 ? 2.641 -15.922 -17.062 1 98.06 136 PRO B N 1
ATOM 2124 C CA . PRO B 1 136 ? 3.191 -14.828 -17.859 1 98.06 136 PRO B CA 1
ATOM 2125 C C . PRO B 1 136 ? 4.633 -15.086 -18.297 1 98.06 136 PRO B C 1
ATOM 2127 O O . PRO B 1 136 ? 5.352 -15.852 -17.641 1 98.06 136 PRO B O 1
ATOM 2130 N N . LYS B 1 137 ? 4.984 -14.445 -19.422 1 96.94 137 LYS B N 1
ATOM 2131 C CA . LYS B 1 137 ? 6.379 -14.43 -19.859 1 96.94 137 LYS B CA 1
ATOM 2132 C C . LYS B 1 137 ? 7.117 -13.211 -19.297 1 96.94 137 LYS B C 1
ATOM 2134 O O . LYS B 1 137 ? 6.59 -12.102 -19.328 1 96.94 137 LYS B O 1
ATOM 2139 N N . CYS B 1 138 ? 8.383 -13.516 -18.875 1 94.94 138 CYS B N 1
ATOM 2140 C CA . CYS B 1 138 ? 9.188 -12.438 -18.312 1 94.94 138 CYS B CA 1
ATOM 2141 C C . CYS B 1 138 ? 9.648 -11.477 -19.391 1 94.94 138 CYS B C 1
ATOM 2143 O O . CYS B 1 138 ? 9.883 -11.883 -20.531 1 94.94 138 CYS B O 1
ATOM 2145 N N . ASN B 1 139 ? 9.742 -10.242 -19 1 84.88 139 ASN B N 1
ATOM 2146 C CA . ASN B 1 139 ? 10.211 -9.227 -19.922 1 84.88 139 ASN B CA 1
ATOM 2147 C C . ASN B 1 139 ? 11.734 -9.242 -20.047 1 84.88 139 ASN B C 1
ATOM 2149 O O . ASN B 1 139 ? 12.43 -9.609 -19.109 1 84.88 139 ASN B O 1
#

pLDDT: mean 89.64, std 16.03, range [40.59, 98.81]

Nearest PDB structures (foldseek):
  7qss-assembly1_A  TM=3.866E-01  e=3.061E+00  Thermococcus litoralis
  8hib-assembly1_V-2  TM=3.829E-01  e=2.890E+00  Homo sapiens
  4k15-assembly1_C-2  TM=2.176E-01  e=1.153E+00  Listeria monocytogenes EGD-e
  6ptl-assembly1_A-2  TM=3.157E-01  e=5.437E+00  Mus musculus
  7qss-assembly1_A  TM=3.865E-01  e=2.186E+00  Thermococcus litoralis

InterPro domains:
  IPR007493 Protein of unknown function DUF538 [PF04398] (25-133)
  IPR007493 Protein of unknown function DUF538 [PTHR31676] (14-138)
  IPR036758 At5g01610-like superfamily [G3DSA:2.30.240.10] (14-138)
  IPR036758 At5g01610-like superfamily [SSF141562] (5-138)

Solvent-accessible surface area (backbone atoms only — not comparable to full-atom values): 15262 Å² total; per-residue (Å²): 134,85,81,76,80,79,79,81,78,78,80,77,78,77,78,75,73,75,73,71,72,74,80,44,70,47,50,52,31,45,76,23,64,31,51,35,19,79,41,56,60,68,65,69,46,68,48,79,50,99,54,28,39,38,37,34,36,85,50,71,32,37,41,74,46,77,54,95,90,39,63,33,38,37,40,33,42,35,57,29,37,25,38,51,47,79,28,31,32,32,69,35,41,41,48,36,37,27,41,61,65,44,78,38,49,36,33,32,40,34,53,59,86,65,29,32,36,33,34,33,46,68,46,75,50,76,39,56,42,72,77,21,57,56,51,40,66,63,110,134,86,80,77,80,77,78,80,78,79,81,79,78,74,77,74,73,73,73,72,73,76,81,45,71,45,50,53,30,46,75,24,62,32,52,34,19,80,40,56,60,68,66,70,48,68,47,79,51,99,52,29,40,38,36,33,36,84,50,71,33,38,40,75,45,78,54,95,90,39,65,33,37,38,41,33,42,35,58,29,36,24,37,51,46,79,28,32,33,34,70,35,42,41,48,36,36,27,41,61,65,44,77,40,48,36,34,33,42,35,52,60,87,65,30,33,36,32,34,34,47,69,45,76,49,76,38,55,41,73,77,21,57,56,49,41,67,61,111